Protein AF-A0A1W6CII6-F1 (afdb_monomer)

Structure (mmCIF, N/CA/C/O backbone):
data_AF-A0A1W6CII6-F1
#
_entry.id   AF-A0A1W6CII6-F1
#
loop_
_atom_site.group_PDB
_atom_site.id
_atom_site.type_symbol
_atom_site.label_atom_id
_atom_site.label_alt_id
_atom_site.label_comp_id
_atom_site.label_asym_id
_atom_site.label_entity_id
_atom_site.label_seq_id
_atom_site.pdbx_PDB_ins_code
_atom_site.Cartn_x
_atom_site.Cartn_y
_atom_site.Cartn_z
_atom_site.occupancy
_atom_site.B_iso_or_equiv
_atom_site.auth_seq_id
_atom_site.auth_comp_id
_atom_site.auth_asym_id
_atom_site.auth_atom_id
_atom_site.pdbx_PDB_model_num
ATOM 1 N N . MET A 1 1 ? -29.148 2.740 10.901 1.00 33.62 1 MET A N 1
ATOM 2 C CA . MET A 1 1 ? -27.959 1.901 11.144 1.00 33.62 1 MET A CA 1
ATOM 3 C C . MET A 1 1 ? -26.755 2.818 11.144 1.00 33.62 1 MET A C 1
ATOM 5 O O . MET A 1 1 ? -26.359 3.267 10.078 1.00 33.62 1 MET A O 1
ATOM 9 N N . THR A 1 2 ? -26.237 3.179 12.314 1.00 40.97 2 THR A N 1
ATOM 10 C CA . THR A 1 2 ? -24.886 3.739 12.420 1.00 40.97 2 THR A CA 1
ATOM 11 C C . THR A 1 2 ? -23.945 2.607 12.031 1.00 40.97 2 THR A C 1
ATOM 13 O O . THR A 1 2 ? -23.765 1.679 12.809 1.00 40.97 2 THR A O 1
ATOM 16 N N . GLY A 1 3 ? -23.494 2.580 10.776 1.00 52.03 3 GLY A N 1
ATOM 17 C CA . GLY A 1 3 ? -22.464 1.627 10.378 1.00 52.03 3 GLY A CA 1
ATOM 18 C C . GLY A 1 3 ? -21.236 1.920 11.224 1.00 52.03 3 GLY A C 1
ATOM 19 O O . GLY A 1 3 ? -20.796 3.069 11.238 1.00 52.03 3 GLY A O 1
ATOM 20 N N . ASP A 1 4 ? -20.754 0.935 11.977 1.00 66.31 4 ASP A N 1
ATOM 21 C CA . ASP A 1 4 ? -19.598 1.133 12.841 1.00 66.31 4 ASP A CA 1
ATOM 22 C C . ASP A 1 4 ? -18.421 1.615 11.996 1.00 66.31 4 ASP A C 1
ATOM 24 O O . ASP A 1 4 ? -18.017 0.976 11.018 1.00 66.31 4 ASP A O 1
ATOM 28 N N . SER A 1 5 ? -17.923 2.802 12.331 1.00 85.12 5 SER A N 1
ATOM 29 C CA . SER A 1 5 ? -16.881 3.456 11.559 1.00 85.12 5 SER A CA 1
ATOM 30 C C . SER A 1 5 ? -15.593 2.627 11.615 1.00 85.12 5 SER A C 1
ATOM 32 O O . SER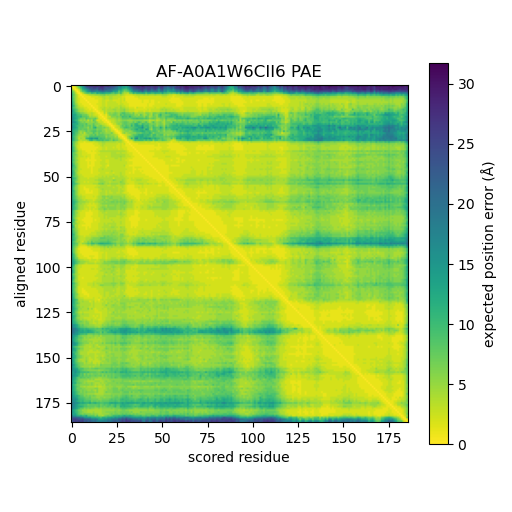 A 1 5 ? -15.181 2.164 12.679 1.00 85.12 5 SER A O 1
ATOM 34 N N . ALA A 1 6 ? -14.953 2.434 10.461 1.00 89.94 6 ALA A N 1
ATOM 35 C CA . ALA A 1 6 ? -13.774 1.580 10.342 1.00 89.94 6 ALA A CA 1
ATOM 36 C C . ALA A 1 6 ? -12.567 2.115 11.129 1.00 89.94 6 ALA A C 1
ATOM 38 O O . ALA A 1 6 ? -12.415 3.328 11.309 1.00 89.94 6 ALA A O 1
ATOM 39 N N . ILE A 1 7 ? -11.688 1.201 11.538 1.00 93.75 7 ILE A N 1
ATOM 40 C CA . ILE A 1 7 ? -10.335 1.501 12.004 1.00 93.75 7 ILE A CA 1
ATOM 41 C C . ILE A 1 7 ? -9.365 1.209 10.866 1.00 93.75 7 ILE A C 1
ATOM 43 O O . ILE A 1 7 ? -9.306 0.080 10.385 1.00 93.75 7 ILE A O 1
ATOM 47 N N . VAL A 1 8 ? -8.600 2.211 10.446 1.00 94.88 8 VAL A N 1
ATOM 48 C CA . VAL A 1 8 ? -7.657 2.099 9.330 1.00 94.88 8 VAL A CA 1
ATOM 49 C C . VAL A 1 8 ? -6.230 2.170 9.852 1.00 94.88 8 VAL A C 1
ATOM 51 O O . VAL A 1 8 ? -5.838 3.167 10.454 1.00 94.88 8 VAL A O 1
ATOM 54 N N . LEU A 1 9 ? -5.462 1.112 9.608 1.00 96.44 9 LEU A N 1
ATOM 55 C CA . LEU A 1 9 ? -4.036 1.014 9.904 1.00 96.44 9 LEU A CA 1
ATOM 56 C C . LEU A 1 9 ? -3.269 1.258 8.604 1.00 96.44 9 LEU A C 1
ATOM 58 O O . LEU A 1 9 ? -3.308 0.420 7.705 1.00 96.44 9 LEU A O 1
ATOM 62 N N . ILE A 1 10 ? -2.626 2.417 8.479 1.00 95.56 10 ILE A N 1
ATOM 63 C CA . ILE A 1 10 ? -1.917 2.819 7.262 1.00 95.56 10 ILE A CA 1
ATOM 64 C C . ILE A 1 10 ? -0.435 2.496 7.402 1.00 95.56 10 ILE A C 1
ATOM 66 O O . ILE A 1 10 ? 0.272 3.106 8.203 1.00 95.56 10 ILE A O 1
ATOM 70 N N . ASP A 1 11 ? 0.029 1.576 6.566 1.00 95.62 11 ASP A N 1
ATOM 71 C CA . ASP A 1 11 ? 1.444 1.366 6.296 1.00 95.62 11 ASP A CA 1
ATOM 72 C C . ASP A 1 11 ? 1.917 2.447 5.316 1.00 95.62 11 ASP A C 1
ATOM 74 O O . ASP A 1 11 ? 1.693 2.385 4.100 1.00 95.62 11 ASP A O 1
ATOM 78 N N . CYS A 1 12 ? 2.526 3.496 5.862 1.00 93.88 12 CYS A N 1
ATOM 79 C CA . CYS A 1 12 ? 2.878 4.685 5.097 1.00 93.88 12 CYS A CA 1
ATOM 80 C C . CYS A 1 12 ? 3.978 4.429 4.057 1.00 93.88 12 CYS A C 1
ATOM 82 O O . CYS A 1 12 ? 4.121 5.237 3.136 1.00 93.88 12 CYS A O 1
ATOM 84 N N . GLU A 1 13 ? 4.741 3.343 4.199 1.00 91.25 13 GLU A N 1
ATOM 85 C CA . GLU A 1 13 ? 5.897 3.018 3.360 1.00 91.25 13 GLU A CA 1
ATOM 86 C C . GLU A 1 13 ? 5.516 2.136 2.166 1.00 91.25 13 GLU A C 1
ATOM 88 O O . GLU A 1 13 ? 6.089 2.285 1.085 1.00 91.25 13 GLU A O 1
ATOM 93 N N . ASN A 1 14 ? 4.520 1.258 2.320 1.00 89.44 14 ASN A N 1
ATOM 94 C CA . ASN A 1 14 ? 4.128 0.329 1.256 1.00 89.44 14 ASN A CA 1
ATOM 95 C C . ASN A 1 14 ? 2.976 0.812 0.367 1.00 89.44 14 ASN A C 1
ATOM 97 O O . ASN A 1 14 ? 2.708 0.184 -0.659 1.00 89.44 14 ASN A O 1
ATOM 101 N N . LEU A 1 15 ? 2.318 1.927 0.684 1.00 88.44 15 LEU A N 1
ATOM 102 C CA . LEU A 1 15 ? 1.409 2.595 -0.251 1.00 88.44 15 LEU A CA 1
ATOM 103 C C . LEU A 1 15 ? 2.212 3.538 -1.150 1.00 88.44 15 LEU A C 1
ATOM 105 O O . LEU A 1 15 ? 2.641 4.608 -0.722 1.00 88.44 15 LEU A O 1
ATOM 109 N N . THR A 1 16 ? 2.446 3.144 -2.400 1.00 82.69 16 THR A N 1
ATOM 110 C CA . THR A 1 16 ? 3.444 3.782 -3.283 1.00 82.69 16 THR A CA 1
ATOM 111 C C . THR A 1 16 ? 2.853 4.376 -4.556 1.00 82.69 16 THR A C 1
ATOM 113 O O . THR A 1 16 ? 3.553 5.035 -5.326 1.00 82.69 16 THR A O 1
ATOM 116 N N . GLY A 1 17 ? 1.555 4.210 -4.784 1.00 77.62 17 GLY A N 1
ATOM 117 C CA . GLY A 1 17 ? 0.878 4.706 -5.965 1.00 77.62 17 GLY A CA 1
ATOM 118 C C . GLY A 1 17 ? 0.912 6.231 -6.096 1.00 77.62 17 GLY A C 1
ATOM 119 O O . GLY A 1 17 ? 0.969 6.975 -5.107 1.00 77.62 17 GLY A O 1
ATOM 120 N N . PRO A 1 18 ? 0.828 6.743 -7.338 1.00 72.38 18 PRO A N 1
ATOM 121 C CA . PRO A 1 18 ? 0.868 8.182 -7.610 1.00 72.38 18 PRO A CA 1
ATOM 122 C C . PRO A 1 18 ? -0.331 8.919 -7.000 1.00 72.38 18 PRO A C 1
ATOM 124 O O . PRO A 1 18 ? -0.249 10.104 -6.697 1.00 72.38 18 PRO A O 1
ATOM 127 N N . ARG A 1 19 ? -1.437 8.197 -6.784 1.00 72.38 19 ARG A N 1
ATOM 128 C CA . ARG A 1 19 ? -2.677 8.692 -6.177 1.00 72.38 19 ARG A CA 1
ATOM 129 C C . ARG A 1 19 ? -2.907 8.104 -4.782 1.00 72.38 19 ARG A C 1
ATOM 131 O O . ARG A 1 19 ? -4.041 8.100 -4.312 1.00 72.38 19 ARG A O 1
ATOM 138 N N . ARG A 1 20 ? -1.859 7.618 -4.099 1.00 78.00 20 ARG A N 1
ATOM 139 C CA . ARG A 1 20 ? -1.975 6.997 -2.763 1.00 78.00 20 ARG A CA 1
ATOM 140 C C . ARG A 1 20 ? -2.724 7.878 -1.764 1.00 78.00 20 ARG A C 1
ATOM 142 O O . ARG A 1 20 ? -3.640 7.429 -1.092 1.00 78.00 20 ARG A O 1
ATOM 149 N N . LEU A 1 21 ? -2.434 9.179 -1.769 1.00 77.31 21 LEU A N 1
ATOM 150 C CA . LEU A 1 21 ? -3.081 10.151 -0.884 1.00 77.31 21 LEU A CA 1
ATOM 151 C C . LEU A 1 21 ? -4.529 10.452 -1.303 1.00 77.31 21 LEU A C 1
ATOM 153 O O . LEU A 1 21 ? -5.302 11.009 -0.530 1.00 77.31 21 LEU A O 1
ATOM 157 N N . GLU A 1 22 ? -4.928 10.084 -2.520 1.00 71.44 22 GLU A N 1
ATOM 158 C CA . GLU A 1 22 ? -6.321 10.154 -2.951 1.00 71.44 22 GLU A CA 1
ATOM 159 C C . GLU A 1 22 ? -7.125 8.930 -2.506 1.00 71.44 22 GLU A C 1
ATOM 161 O O . GLU A 1 22 ? -8.337 9.056 -2.305 1.00 71.44 22 GLU A O 1
ATOM 166 N N .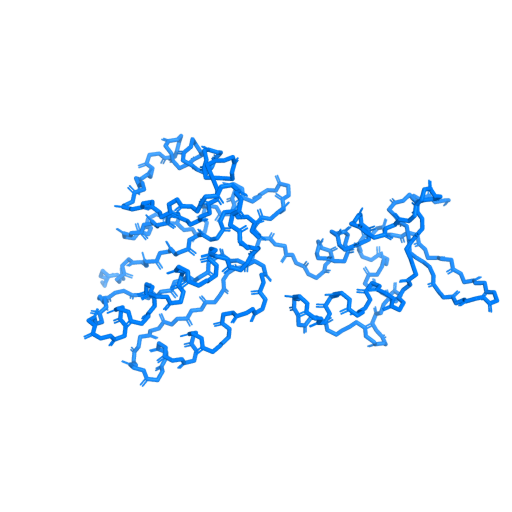 ALA A 1 23 ? -6.459 7.790 -2.261 1.00 68.69 23 ALA A N 1
ATOM 167 C CA . ALA A 1 23 ? -7.068 6.592 -1.678 1.00 68.69 23 ALA A CA 1
ATOM 168 C C . ALA A 1 23 ? -7.679 6.859 -0.290 1.00 68.69 23 ALA A C 1
ATOM 170 O O . ALA A 1 23 ? -8.644 6.191 0.070 1.00 68.69 23 ALA A O 1
ATOM 171 N N . LEU A 1 24 ? -7.249 7.930 0.396 1.00 65.88 24 LEU A N 1
ATOM 172 C CA . LEU A 1 24 ? -7.906 8.486 1.586 1.00 65.88 24 LEU A CA 1
ATOM 173 C C . LEU A 1 24 ? -9.418 8.701 1.408 1.00 65.88 24 LEU A C 1
ATOM 175 O O . LEU A 1 24 ? -10.153 8.692 2.384 1.00 65.88 24 LEU A O 1
ATOM 179 N N . GLY A 1 25 ? -9.909 8.898 0.176 1.00 63.53 25 GLY A N 1
ATOM 180 C CA . GLY A 1 25 ? -11.342 9.087 -0.083 1.00 63.53 25 GLY A CA 1
ATOM 181 C C . GLY A 1 25 ? -12.164 7.831 0.205 1.00 63.53 25 GLY A C 1
ATOM 182 O O . GLY A 1 25 ? -13.335 7.935 0.547 1.00 63.53 25 GLY A O 1
ATOM 183 N N . ARG A 1 26 ? -11.539 6.650 0.119 1.00 72.69 26 ARG A N 1
ATOM 184 C CA . ARG A 1 26 ? -12.160 5.360 0.457 1.00 72.69 26 ARG A CA 1
ATOM 185 C C . ARG A 1 26 ? -12.352 5.191 1.962 1.00 72.69 26 ARG A C 1
ATOM 187 O O . ARG A 1 26 ? -13.179 4.391 2.384 1.00 72.69 26 ARG A O 1
ATOM 194 N N . TRP A 1 27 ? -11.576 5.932 2.745 1.00 74.88 27 TRP A N 1
ATOM 195 C CA . TRP A 1 27 ? -11.566 5.890 4.202 1.00 74.88 27 TRP A CA 1
ATOM 196 C C . TRP A 1 27 ? -12.154 7.161 4.817 1.00 74.88 27 TRP A C 1
ATOM 198 O O . TRP A 1 27 ? -12.069 7.338 6.029 1.00 74.88 27 TRP A O 1
ATOM 208 N N . ALA A 1 28 ? -12.748 8.041 4.008 1.00 65.56 28 ALA A N 1
ATOM 209 C CA . ALA A 1 28 ? -13.426 9.229 4.505 1.00 65.56 28 ALA A CA 1
ATOM 210 C C . ALA A 1 28 ? -14.557 8.824 5.463 1.00 65.56 28 ALA A C 1
ATOM 212 O O . ALA A 1 28 ? -15.348 7.930 5.150 1.00 65.56 28 ALA A O 1
ATOM 213 N N . GLY A 1 29 ? -14.616 9.457 6.636 1.00 67.25 29 GLY A N 1
ATOM 214 C CA . GLY A 1 29 ? -15.570 9.083 7.687 1.00 67.25 29 GLY A CA 1
ATOM 215 C C . GLY A 1 29 ? -15.233 7.783 8.434 1.00 67.25 29 GLY A C 1
ATOM 216 O O . GLY A 1 29 ? -16.090 7.244 9.143 1.00 67.25 29 GLY A O 1
ATOM 217 N N . SER A 1 30 ? -14.004 7.270 8.297 1.00 76.75 30 SER A N 1
ATOM 218 C CA . SER A 1 30 ? -13.481 6.239 9.204 1.00 76.75 30 SER A CA 1
ATOM 219 C C . SER A 1 30 ? -13.458 6.765 10.636 1.00 76.75 30 SER A C 1
ATOM 221 O O . SER A 1 30 ? -13.248 7.949 10.879 1.00 76.75 30 SER A O 1
ATOM 223 N N . GLY A 1 31 ? -13.673 5.880 11.606 1.00 81.06 31 GLY A N 1
ATOM 224 C CA . GLY A 1 31 ? -13.794 6.276 13.010 1.00 81.06 31 GLY A CA 1
ATOM 225 C C . GLY A 1 31 ? -12.438 6.520 13.653 1.00 81.06 31 GLY A C 1
ATOM 226 O O . GLY A 1 31 ? -12.333 7.253 14.632 1.00 81.06 31 GLY A O 1
ATOM 227 N N . ARG A 1 32 ? -11.400 5.876 13.113 1.00 91.38 32 ARG A N 1
ATOM 228 C CA . ARG A 1 32 ? -10.040 5.917 13.638 1.00 91.38 32 ARG A CA 1
ATOM 229 C C . ARG A 1 32 ? -9.046 5.642 12.517 1.00 91.38 32 ARG A C 1
ATOM 231 O O . ARG A 1 32 ? -9.171 4.639 11.821 1.00 91.38 32 ARG A O 1
ATOM 238 N N . ILE A 1 33 ? -8.048 6.507 12.374 1.00 93.31 33 ILE A N 1
ATOM 239 C CA . ILE A 1 33 ? -6.950 6.342 11.415 1.00 93.31 33 ILE A CA 1
ATOM 240 C C . ILE A 1 33 ? -5.637 6.342 12.191 1.00 93.31 33 ILE A C 1
ATOM 242 O O . ILE A 1 33 ? -5.396 7.246 12.990 1.00 93.31 33 ILE A O 1
ATOM 246 N N . GLU A 1 34 ? -4.794 5.345 11.957 1.00 96.38 34 GLU A N 1
ATOM 247 C CA . GLU A 1 34 ? -3.470 5.221 12.562 1.00 96.38 34 GLU A CA 1
ATOM 248 C C . GLU A 1 34 ? -2.393 5.130 11.486 1.00 96.38 34 GLU A C 1
ATOM 250 O O . GLU A 1 34 ? -2.576 4.439 10.483 1.00 96.38 34 GLU A O 1
ATOM 255 N N . LEU A 1 35 ? -1.273 5.819 11.702 1.00 97.12 35 LEU A N 1
ATOM 256 C CA . LEU A 1 35 ? -0.137 5.828 10.780 1.00 97.12 35 LEU A CA 1
ATOM 257 C C . LEU A 1 35 ? 1.026 5.013 11.347 1.00 97.12 35 LEU A C 1
ATOM 259 O O . LEU A 1 35 ? 1.367 5.147 12.523 1.00 97.12 35 LEU A O 1
ATOM 263 N N . PHE A 1 36 ? 1.660 4.216 10.491 1.00 97.62 36 PHE A N 1
ATOM 264 C CA . PHE A 1 36 ? 2.831 3.408 10.817 1.00 97.62 36 PHE A CA 1
ATOM 265 C C . PHE A 1 36 ? 3.925 3.659 9.786 1.00 97.62 36 PHE A C 1
ATOM 267 O O . PHE A 1 36 ? 3.662 3.655 8.582 1.00 97.62 36 PHE A O 1
ATOM 274 N N . GLY A 1 37 ? 5.151 3.858 10.258 1.00 96.94 37 GLY A N 1
ATOM 275 C CA . GLY A 1 37 ? 6.328 3.954 9.402 1.00 96.94 37 GLY A CA 1
ATOM 276 C C . GLY A 1 37 ? 7.290 5.054 9.825 1.00 96.94 37 GLY A C 1
ATOM 277 O O . GLY A 1 37 ? 7.167 5.657 10.892 1.00 96.94 37 GLY A O 1
ATOM 278 N N . ARG A 1 38 ? 8.274 5.300 8.969 1.00 96.50 38 ARG A N 1
ATOM 279 C CA . ARG A 1 38 ? 9.247 6.393 9.109 1.00 96.50 38 ARG A CA 1
ATOM 280 C C . ARG A 1 38 ? 8.601 7.771 8.980 1.00 96.50 38 ARG A C 1
ATOM 282 O O . ARG A 1 38 ? 7.602 7.938 8.279 1.00 96.50 38 ARG A O 1
ATOM 289 N N . GLU A 1 39 ? 9.203 8.792 9.592 1.00 95.19 39 GLU A N 1
ATOM 290 C CA . GLU A 1 39 ? 8.662 10.164 9.550 1.00 95.19 39 GLU A CA 1
ATOM 291 C C . GLU A 1 39 ? 8.584 10.697 8.114 1.00 95.19 39 GLU A C 1
ATOM 293 O O . GLU A 1 39 ? 7.599 11.330 7.732 1.00 95.19 39 GLU A O 1
ATOM 298 N N . THR A 1 40 ? 9.578 10.371 7.283 1.00 93.38 40 THR A N 1
ATOM 299 C CA . THR A 1 40 ? 9.603 10.739 5.858 1.00 93.38 40 THR A CA 1
ATOM 300 C C . THR A 1 40 ? 8.407 10.186 5.076 1.00 93.38 40 THR A C 1
ATOM 302 O O . THR A 1 40 ? 7.926 10.834 4.141 1.00 93.38 40 THR A O 1
ATOM 305 N N . ALA A 1 41 ? 7.884 9.028 5.484 1.00 92.88 41 ALA A N 1
ATOM 306 C CA . ALA A 1 41 ? 6.695 8.420 4.908 1.00 92.88 41 ALA A CA 1
ATOM 307 C C . ALA A 1 41 ? 5.405 8.950 5.552 1.00 92.88 41 ALA A C 1
ATOM 309 O O . ALA A 1 41 ? 4.443 9.232 4.838 1.00 92.88 41 ALA A O 1
ATOM 310 N N . MET A 1 42 ? 5.373 9.135 6.877 1.00 95.00 42 MET A N 1
ATOM 311 C CA . MET A 1 42 ? 4.178 9.574 7.610 1.00 95.00 42 MET A CA 1
ATOM 312 C C . MET A 1 42 ? 3.818 11.047 7.375 1.00 95.00 42 MET A C 1
ATOM 314 O O . MET A 1 42 ? 2.634 11.372 7.254 1.00 95.00 42 MET A O 1
ATOM 318 N N . ALA A 1 43 ? 4.797 11.950 7.267 1.00 94.50 43 ALA A N 1
ATOM 319 C CA . ALA A 1 43 ? 4.539 13.387 7.143 1.00 94.50 43 ALA A CA 1
ATOM 320 C C . ALA A 1 43 ? 3.626 13.758 5.947 1.00 94.50 43 ALA A C 1
ATOM 322 O O . ALA A 1 43 ? 2.670 14.521 6.143 1.00 94.50 43 ALA A O 1
ATOM 323 N N . PRO A 1 44 ? 3.821 13.205 4.728 1.00 92.19 44 PRO A N 1
ATOM 324 C CA . PRO A 1 44 ? 2.886 13.397 3.618 1.00 92.19 44 PRO A CA 1
ATOM 325 C C . PRO A 1 44 ? 1.452 12.933 3.910 1.00 92.19 44 PRO A C 1
ATOM 327 O O . PRO A 1 44 ? 0.501 13.606 3.500 1.00 92.19 44 PRO A O 1
ATOM 330 N N . TRP A 1 45 ? 1.280 11.812 4.619 1.00 92.75 45 TRP A N 1
ATOM 331 C CA . TRP A 1 45 ? -0.037 11.288 5.000 1.00 92.75 45 TRP A CA 1
ATOM 332 C C . TRP A 1 45 ? -0.732 12.200 6.000 1.00 92.75 45 TRP A C 1
ATOM 334 O O . TRP A 1 45 ? -1.881 12.582 5.776 1.00 92.75 45 TRP A O 1
ATOM 344 N N . ARG A 1 46 ? -0.012 12.634 7.038 1.00 92.31 46 ARG A N 1
ATOM 345 C CA . ARG A 1 46 ? -0.495 13.597 8.034 1.00 92.31 46 ARG A CA 1
ATOM 346 C C . ARG A 1 46 ? -1.009 14.874 7.366 1.00 92.31 46 ARG A C 1
ATOM 348 O O . ARG A 1 46 ? -2.139 15.296 7.603 1.00 92.31 46 ARG A O 1
ATOM 355 N N . ALA A 1 47 ? -0.219 15.452 6.459 1.00 91.62 47 ALA A N 1
ATOM 356 C CA . ALA A 1 47 ? -0.604 16.653 5.719 1.00 91.62 47 ALA A CA 1
ATOM 357 C C . ALA A 1 47 ? -1.813 16.425 4.790 1.00 91.62 47 ALA A C 1
ATOM 359 O O . ALA A 1 47 ? -2.647 17.313 4.608 1.00 91.62 47 ALA A O 1
ATOM 360 N N . ALA A 1 48 ? -1.925 15.249 4.169 1.00 90.06 48 ALA A N 1
ATOM 361 C CA . ALA A 1 48 ? -3.056 14.914 3.307 1.00 90.06 48 ALA A CA 1
ATOM 362 C C . ALA A 1 48 ? -4.363 14.707 4.087 1.00 90.06 48 ALA A C 1
ATOM 364 O O . ALA A 1 48 ? -5.398 15.210 3.651 1.00 90.06 48 ALA A O 1
ATOM 365 N N . LEU A 1 49 ? -4.302 14.026 5.234 1.00 89.75 49 LEU A N 1
ATOM 366 C CA . LEU A 1 49 ? -5.430 13.834 6.149 1.00 89.75 49 LEU A CA 1
ATOM 367 C C . LEU A 1 49 ? -5.912 15.173 6.717 1.00 89.75 49 LEU A C 1
ATOM 369 O O . LEU A 1 49 ? -7.091 15.502 6.590 1.00 89.75 49 LEU A O 1
ATOM 373 N N . ALA A 1 50 ? -4.988 16.011 7.197 1.00 89.56 50 ALA A N 1
ATOM 374 C CA . ALA A 1 50 ? -5.311 17.334 7.726 1.00 89.56 50 ALA A CA 1
ATOM 375 C C . ALA A 1 50 ? -6.012 18.232 6.690 1.00 89.56 50 ALA A C 1
ATOM 377 O O . ALA A 1 50 ? -7.002 18.890 7.004 1.00 89.56 50 ALA A O 1
ATOM 378 N N . ARG A 1 51 ? -5.566 18.215 5.422 1.00 89.44 51 ARG A N 1
ATOM 379 C CA . ARG A 1 51 ? -6.228 18.957 4.326 1.00 89.44 51 ARG A CA 1
ATOM 380 C C . ARG A 1 51 ? -7.665 18.501 4.054 1.00 89.44 51 ARG A C 1
ATOM 382 O O . ARG A 1 51 ? -8.416 19.242 3.428 1.00 89.44 51 ARG A O 1
ATOM 389 N N . ARG A 1 52 ? -8.037 17.297 4.490 1.00 84.06 52 ARG A N 1
ATOM 390 C CA . ARG A 1 52 ? -9.385 16.730 4.355 1.00 84.06 52 ARG A CA 1
ATOM 391 C C . ARG A 1 52 ? -10.220 16.858 5.629 1.00 84.06 52 ARG A C 1
ATOM 393 O O . ARG A 1 52 ? -11.361 16.416 5.630 1.00 84.06 52 ARG A O 1
ATOM 400 N N . GLY A 1 53 ? -9.675 17.469 6.683 1.00 86.69 53 GLY A N 1
ATOM 401 C CA . GLY A 1 53 ? -10.332 17.561 7.986 1.00 86.69 53 GLY A CA 1
ATOM 402 C C . GLY A 1 53 ? -10.373 16.236 8.750 1.00 86.69 53 GLY A C 1
ATOM 403 O O . GLY A 1 53 ? -11.140 16.119 9.699 1.00 86.69 53 GLY A O 1
ATOM 404 N N . GLU A 1 54 ? -9.566 15.253 8.345 1.00 86.88 54 GLU A N 1
ATOM 405 C CA . GLU A 1 54 ? -9.454 13.959 9.017 1.00 86.88 54 GLU A CA 1
ATOM 406 C C . GLU A 1 54 ? -8.328 14.010 10.057 1.00 86.88 54 GLU A C 1
ATOM 408 O O . GLU A 1 54 ? -7.245 14.546 9.797 1.00 86.88 54 GLU A O 1
ATOM 413 N N . THR A 1 55 ? -8.570 13.427 11.230 1.00 87.38 55 THR A N 1
ATOM 414 C CA . THR A 1 55 ? -7.608 13.419 12.340 1.00 87.38 55 THR A CA 1
ATOM 415 C C . THR A 1 55 ? -6.898 12.074 12.424 1.00 87.38 55 THR A C 1
ATOM 417 O O . THR A 1 55 ? -7.533 11.020 12.450 1.00 87.38 55 THR A O 1
ATOM 420 N N . VAL A 1 56 ? -5.568 12.110 12.530 1.00 92.25 56 VAL A N 1
ATOM 421 C CA . VAL A 1 56 ? -4.770 10.930 12.877 1.00 92.25 56 VAL A CA 1
ATOM 422 C C . VAL A 1 56 ? -4.968 10.633 14.362 1.00 92.25 56 VAL A C 1
ATOM 424 O O . VAL A 1 56 ? -4.657 11.462 15.213 1.00 92.25 56 VAL A O 1
ATOM 427 N N . ALA A 1 57 ? -5.506 9.458 14.675 1.00 93.56 57 ALA A N 1
ATOM 428 C CA . ALA A 1 57 ? -5.795 9.046 16.044 1.00 93.56 57 ALA A CA 1
ATOM 429 C C . ALA A 1 57 ? -4.539 8.579 16.793 1.00 93.56 57 ALA A C 1
ATOM 431 O O . ALA A 1 57 ? -4.440 8.773 18.003 1.00 93.56 57 ALA A O 1
ATOM 432 N N . ALA A 1 58 ? -3.595 7.956 16.084 1.00 96.06 58 ALA A N 1
ATOM 433 C CA . ALA A 1 58 ? -2.296 7.576 16.621 1.00 96.06 58 ALA A CA 1
ATOM 434 C C . ALA A 1 58 ? -1.241 7.492 15.513 1.00 96.06 58 ALA A C 1
ATOM 436 O O . ALA A 1 58 ? -1.548 7.190 14.359 1.00 96.06 58 ALA A O 1
ATOM 437 N N . GLU A 1 59 ? 0.011 7.717 15.892 1.00 97.31 59 GLU A N 1
ATOM 438 C CA . GLU A 1 59 ? 1.176 7.532 15.033 1.00 97.31 59 GLU A CA 1
ATOM 439 C C . GLU A 1 59 ? 2.150 6.591 15.733 1.00 97.31 59 GLU A C 1
ATOM 441 O O . GLU A 1 59 ? 2.454 6.764 16.915 1.00 97.31 59 GLU A O 1
ATOM 446 N N . THR A 1 60 ? 2.638 5.597 14.999 1.00 97.62 60 THR A N 1
ATOM 447 C CA . THR A 1 60 ? 3.679 4.683 15.460 1.00 97.62 60 THR A CA 1
ATOM 448 C C . THR A 1 60 ? 4.929 4.907 14.611 1.00 97.62 60 THR A C 1
ATOM 450 O O . THR A 1 60 ? 5.080 4.265 13.566 1.00 97.62 60 THR A O 1
ATOM 453 N N . PRO A 1 61 ? 5.816 5.833 15.026 1.00 95.75 61 PRO A N 1
ATOM 454 C CA . PRO A 1 61 ? 7.043 6.106 14.298 1.00 95.75 61 PRO A CA 1
ATOM 455 C C . PRO A 1 61 ? 7.987 4.906 14.356 1.00 95.75 61 PRO A C 1
ATOM 457 O O . PRO A 1 61 ? 8.198 4.302 15.411 1.00 95.75 61 PRO A O 1
ATOM 460 N N . VAL A 1 62 ? 8.591 4.600 13.215 1.00 95.75 62 VAL A N 1
ATOM 461 C CA . VAL A 1 62 ? 9.666 3.618 13.082 1.00 95.75 62 VAL A CA 1
ATOM 462 C C . VAL A 1 62 ? 10.996 4.367 12.923 1.00 95.75 62 VAL A C 1
ATOM 464 O O . VAL A 1 62 ? 11.056 5.298 12.116 1.00 95.75 62 VAL A O 1
ATOM 467 N N . PRO A 1 63 ? 12.060 4.004 13.670 1.00 94.06 63 PRO A N 1
ATOM 468 C CA . PRO A 1 63 ? 13.385 4.594 13.485 1.00 94.06 63 PRO A CA 1
ATOM 469 C C . PRO A 1 63 ? 13.886 4.440 12.046 1.00 94.06 63 PRO A C 1
ATOM 471 O O . PRO A 1 63 ? 13.681 3.402 11.418 1.00 94.06 63 PRO A O 1
ATOM 474 N N . GLU A 1 64 ? 14.574 5.454 11.523 1.00 92.25 64 GLU A N 1
ATOM 475 C CA . GLU A 1 64 ? 15.063 5.444 10.136 1.00 92.25 64 GLU A CA 1
ATOM 476 C C . GLU A 1 64 ? 16.008 4.257 9.860 1.00 92.25 64 GLU A C 1
ATOM 478 O O . GLU A 1 64 ? 15.948 3.653 8.788 1.00 92.25 64 GLU A O 1
ATOM 483 N N . ASP A 1 65 ? 16.807 3.866 10.857 1.00 93.88 65 ASP A N 1
ATOM 484 C CA . ASP A 1 65 ? 17.762 2.753 10.832 1.00 93.88 65 ASP A CA 1
ATOM 485 C C . ASP A 1 65 ? 17.149 1.379 11.164 1.00 93.88 65 ASP A C 1
ATOM 487 O O . ASP A 1 65 ? 17.851 0.366 11.148 1.00 93.88 65 ASP A O 1
ATOM 491 N N . ALA A 1 66 ? 15.844 1.314 11.445 1.00 92.81 66 ALA A N 1
ATOM 492 C CA . ALA A 1 66 ? 15.171 0.058 11.743 1.00 92.81 66 ALA A CA 1
ATOM 493 C C . ALA A 1 66 ? 15.128 -0.883 10.520 1.00 92.81 66 ALA A C 1
ATOM 495 O O . ALA A 1 66 ? 15.140 -0.431 9.369 1.00 92.81 66 ALA A O 1
ATOM 496 N N . PRO A 1 67 ? 14.998 -2.205 10.731 1.00 92.00 67 PRO A N 1
ATOM 497 C CA . PRO A 1 67 ? 14.763 -3.151 9.644 1.00 92.00 67 PRO A CA 1
ATOM 498 C C . PRO A 1 67 ? 13.530 -2.779 8.807 1.00 92.00 67 PRO A C 1
ATOM 500 O O . PRO A 1 67 ? 12.574 -2.191 9.313 1.00 92.00 67 PRO A O 1
ATOM 503 N N . SER A 1 68 ? 13.509 -3.181 7.534 1.00 86.19 68 SER A N 1
ATOM 504 C CA . SER A 1 68 ? 12.397 -2.879 6.615 1.00 86.19 68 SER A CA 1
ATOM 505 C C . SER A 1 68 ? 11.034 -3.414 7.074 1.00 86.19 68 SER A C 1
ATOM 507 O O . SER A 1 68 ? 10.015 -2.891 6.653 1.00 86.19 68 SER A O 1
ATOM 5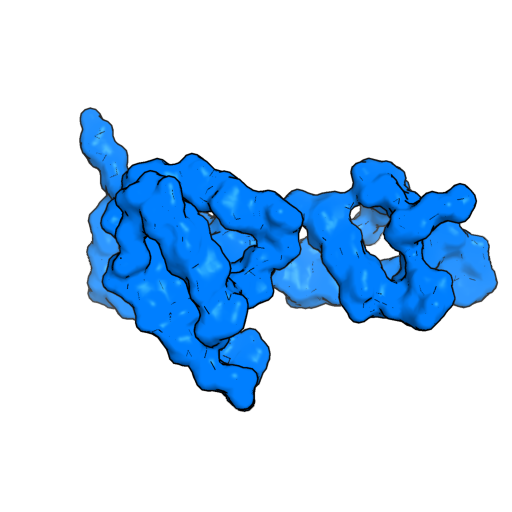09 N N . GLN A 1 69 ? 11.017 -4.419 7.953 1.00 91.12 69 GLN A N 1
ATOM 510 C CA . GLN A 1 69 ? 9.808 -5.063 8.487 1.00 91.12 69 GLN A CA 1
ATOM 511 C C . GLN A 1 69 ? 9.249 -4.367 9.741 1.00 91.12 69 GLN A C 1
ATOM 513 O O . GLN A 1 69 ? 8.222 -4.776 10.272 1.00 91.12 69 GLN A O 1
ATOM 518 N N . ALA A 1 70 ? 9.918 -3.336 10.268 1.00 93.81 70 ALA A N 1
ATOM 519 C CA . ALA A 1 70 ? 9.565 -2.771 11.571 1.00 93.81 70 ALA A CA 1
ATOM 520 C C . ALA A 1 70 ? 8.168 -2.115 11.605 1.00 93.81 70 ALA A C 1
ATOM 522 O O . ALA A 1 70 ? 7.501 -2.160 12.644 1.00 93.81 70 ALA A O 1
ATOM 523 N N . ALA A 1 71 ? 7.708 -1.546 10.484 1.00 94.75 71 ALA A N 1
ATOM 524 C CA . ALA A 1 71 ? 6.342 -1.039 10.348 1.00 94.75 71 ALA A CA 1
ATOM 525 C C . ALA A 1 71 ? 5.317 -2.187 10.364 1.00 94.75 71 ALA A C 1
ATOM 527 O O . ALA A 1 71 ? 4.361 -2.141 11.141 1.00 94.75 71 ALA A O 1
ATOM 528 N N . ASP A 1 72 ? 5.572 -3.258 9.608 1.00 94.81 72 ASP A N 1
ATOM 529 C CA . ASP A 1 72 ? 4.723 -4.455 9.571 1.00 94.81 72 ASP A CA 1
ATOM 530 C C . ASP A 1 72 ? 4.591 -5.088 10.960 1.00 94.81 72 ASP A C 1
ATOM 532 O O . ASP A 1 72 ? 3.493 -5.398 11.422 1.00 94.81 72 ASP A O 1
ATOM 536 N N . GLU A 1 73 ? 5.704 -5.211 11.686 1.00 95.38 73 GLU A N 1
ATOM 537 C CA . GLU A 1 73 ? 5.710 -5.730 13.053 1.00 95.38 73 GLU A CA 1
ATOM 538 C C . GLU A 1 73 ? 4.915 -4.846 14.021 1.00 95.38 73 GLU A C 1
ATOM 540 O O . GLU A 1 73 ? 4.286 -5.355 14.957 1.00 95.38 73 GLU A O 1
ATOM 545 N N . ALA A 1 74 ? 4.950 -3.524 13.835 1.00 96.44 74 ALA A N 1
ATOM 546 C CA . ALA A 1 74 ? 4.166 -2.589 14.631 1.00 96.44 74 ALA A CA 1
ATOM 547 C C . ALA A 1 74 ? 2.666 -2.751 14.368 1.00 96.44 74 ALA A C 1
ATOM 549 O O . ALA A 1 74 ? 1.897 -2.861 15.326 1.00 96.44 74 ALA A O 1
ATOM 550 N N . ILE A 1 75 ? 2.268 -2.873 13.101 1.00 97.06 75 ILE A N 1
ATOM 551 C CA . ILE A 1 75 ? 0.885 -3.158 12.709 1.00 97.06 75 ILE A CA 1
ATOM 552 C C . ILE A 1 75 ? 0.437 -4.502 13.292 1.00 97.06 75 ILE A C 1
ATOM 554 O O . ILE A 1 75 ? -0.597 -4.561 13.956 1.00 97.06 75 ILE A O 1
ATOM 558 N N . ALA A 1 76 ? 1.237 -5.563 13.157 1.00 95.62 76 ALA A N 1
ATOM 559 C CA . ALA A 1 76 ? 0.928 -6.877 13.723 1.00 95.62 76 ALA A CA 1
ATOM 560 C C . ALA A 1 76 ? 0.780 -6.832 15.259 1.00 95.62 76 ALA A C 1
ATOM 562 O O . ALA A 1 76 ? -0.106 -7.468 15.838 1.00 95.62 76 ALA A O 1
ATOM 563 N N . ARG A 1 77 ? 1.607 -6.043 15.966 1.00 95.94 77 ARG A N 1
ATOM 564 C CA . ARG A 1 77 ? 1.430 -5.800 17.414 1.00 95.94 77 ARG A CA 1
ATOM 565 C C . ARG A 1 77 ? 0.104 -5.105 17.720 1.00 95.94 77 ARG A C 1
ATOM 567 O O . ARG A 1 77 ? -0.553 -5.505 18.686 1.00 95.94 77 ARG A O 1
ATOM 574 N N . THR A 1 78 ? -0.286 -4.109 16.932 1.00 96.25 78 THR A N 1
ATOM 575 C CA . THR A 1 78 ? -1.571 -3.410 17.073 1.00 96.25 78 THR A CA 1
ATOM 576 C C . THR A 1 78 ? -2.746 -4.352 16.816 1.00 96.25 78 THR A C 1
ATOM 578 O O . THR A 1 78 ? -3.665 -4.417 17.632 1.00 96.25 78 THR A O 1
ATOM 581 N N . VAL A 1 79 ? -2.676 -5.170 15.765 1.00 95.50 79 VAL A N 1
ATOM 582 C CA . VAL A 1 79 ? -3.676 -6.199 15.448 1.00 95.50 79 VAL A CA 1
ATOM 583 C C . VAL A 1 79 ? -3.859 -7.176 16.610 1.00 95.50 79 VAL A C 1
ATOM 585 O O . VAL A 1 79 ? -4.987 -7.423 17.033 1.00 95.50 79 VAL A O 1
ATOM 588 N N . ARG A 1 80 ? -2.767 -7.681 17.199 1.00 94.75 80 ARG A N 1
ATOM 589 C CA . ARG A 1 80 ? -2.846 -8.568 18.374 1.00 94.75 80 ARG A CA 1
ATOM 590 C C . ARG A 1 80 ? -3.516 -7.901 19.580 1.00 94.75 80 ARG A C 1
ATOM 592 O O . ARG A 1 80 ? -4.274 -8.555 20.294 1.00 94.75 80 ARG A O 1
ATOM 599 N N . HIS A 1 81 ? -3.280 -6.607 19.803 1.00 93.75 81 HIS A N 1
ATOM 600 C CA . HIS A 1 81 ? -3.975 -5.864 20.861 1.00 93.75 81 HIS A CA 1
ATOM 601 C C . HIS A 1 81 ? -5.474 -5.724 20.577 1.00 93.75 81 HIS A C 1
ATOM 603 O O . HIS A 1 81 ? -6.279 -5.884 21.493 1.00 93.75 81 HIS A O 1
ATOM 609 N N . MET A 1 82 ? -5.852 -5.468 19.322 1.00 93.75 82 MET A N 1
ATOM 610 C CA . MET A 1 82 ? -7.255 -5.408 18.903 1.00 93.75 82 MET A CA 1
ATOM 611 C C . MET A 1 82 ? -7.948 -6.763 19.036 1.00 93.75 82 MET A C 1
ATOM 613 O O . MET A 1 82 ? -9.080 -6.818 19.489 1.00 93.75 82 MET A O 1
ATOM 617 N N . ALA A 1 83 ? -7.271 -7.868 18.727 1.00 91.38 83 ALA A N 1
ATOM 618 C CA . ALA A 1 83 ? -7.819 -9.205 18.948 1.00 91.38 83 ALA A CA 1
ATOM 619 C C . ALA A 1 83 ? -8.105 -9.478 20.438 1.00 91.38 83 ALA A C 1
ATOM 621 O O . ALA A 1 83 ? -9.128 -10.068 20.778 1.00 91.38 83 ALA A O 1
ATOM 622 N N . ALA A 1 84 ? -7.234 -9.008 21.340 1.00 91.25 84 ALA A N 1
ATOM 623 C CA . ALA A 1 84 ? -7.432 -9.133 22.786 1.00 91.25 84 ALA A CA 1
ATOM 624 C C . ALA A 1 84 ? -8.515 -8.187 23.340 1.00 91.25 84 ALA A C 1
ATOM 626 O O . ALA A 1 84 ? -9.115 -8.469 24.379 1.00 91.25 84 ALA A O 1
ATOM 627 N N . ARG A 1 85 ? -8.752 -7.051 22.674 1.00 89.38 85 ARG A N 1
ATOM 628 C CA . ARG A 1 85 ? -9.782 -6.060 23.016 1.00 89.38 85 ARG A CA 1
ATOM 629 C C . ARG A 1 85 ? -10.497 -5.610 21.737 1.00 89.38 85 ARG A C 1
ATOM 631 O O . ARG A 1 85 ? -10.121 -4.572 21.184 1.00 89.38 85 ARG A O 1
ATOM 638 N N . PRO A 1 86 ? -11.491 -6.391 21.269 1.00 87.56 86 PRO A N 1
ATOM 639 C CA . PRO A 1 86 ? -12.128 -6.167 19.980 1.00 87.56 86 PRO A CA 1
ATOM 640 C C . PRO A 1 86 ? -12.689 -4.749 19.840 1.00 87.56 86 PRO A C 1
ATOM 642 O O . PRO A 1 86 ? -13.415 -4.289 20.729 1.00 87.56 86 PRO A O 1
ATOM 645 N N . PRO A 1 87 ? -12.364 -4.038 18.749 1.00 87.38 87 PRO A N 1
ATOM 646 C CA . PRO A 1 87 ? -12.997 -2.767 18.449 1.00 87.38 87 PRO A CA 1
ATOM 647 C C . PRO A 1 87 ? -14.452 -2.969 18.015 1.00 87.38 87 PRO A C 1
ATOM 649 O O . PRO A 1 87 ? -14.835 -4.042 17.557 1.00 87.38 87 PRO A O 1
ATOM 652 N N . ALA A 1 88 ? -15.254 -1.907 18.110 1.00 82.19 88 ALA A N 1
ATOM 653 C CA . ALA A 1 88 ? -16.642 -1.923 17.644 1.00 82.19 88 ALA A CA 1
ATOM 654 C C . ALA A 1 88 ? -16.764 -1.962 16.106 1.00 82.19 88 ALA A C 1
ATOM 656 O O . ALA A 1 88 ? -17.792 -2.378 15.592 1.00 82.19 88 ALA A O 1
ATOM 657 N N . GLY A 1 89 ? -15.729 -1.540 15.372 1.00 87.25 89 GLY A N 1
ATOM 658 C CA . GLY A 1 89 ? -15.761 -1.404 13.915 1.00 87.25 89 GLY A CA 1
ATOM 659 C C . GLY A 1 89 ? -14.832 -2.363 13.167 1.00 87.25 89 GLY A C 1
ATOM 660 O O . GLY A 1 89 ? -13.959 -2.994 13.772 1.00 87.25 89 GLY A O 1
ATOM 661 N N . PRO A 1 90 ? -14.990 -2.454 11.834 1.00 92.44 90 PRO A N 1
ATOM 662 C CA . PRO A 1 90 ? -14.108 -3.249 10.993 1.00 92.44 90 PRO A CA 1
ATOM 663 C C . PRO A 1 90 ? -12.687 -2.678 10.984 1.00 92.44 90 PRO A C 1
ATOM 665 O O . PRO A 1 90 ? -12.493 -1.467 11.085 1.00 92.44 90 PRO A O 1
ATOM 668 N N . VAL A 1 91 ? -11.700 -3.549 10.796 1.00 94.69 91 VAL A N 1
ATOM 669 C CA . VAL A 1 91 ? -10.285 -3.181 10.678 1.00 94.69 91 VAL A CA 1
ATOM 670 C C . VAL A 1 91 ? -9.855 -3.247 9.215 1.00 94.69 91 VAL A C 1
ATOM 672 O O . VAL A 1 91 ? -10.059 -4.246 8.526 1.00 94.69 91 VAL A O 1
ATOM 675 N N . VAL A 1 92 ? -9.241 -2.178 8.727 1.00 94.50 92 VAL A N 1
ATOM 676 C CA . VAL A 1 92 ? -8.650 -2.103 7.391 1.00 94.50 92 VAL A CA 1
ATOM 677 C C . VAL A 1 92 ? -7.151 -1.936 7.551 1.00 94.50 92 VAL A C 1
ATOM 679 O O . VAL A 1 92 ? -6.701 -0.961 8.148 1.00 94.50 92 VAL A O 1
ATOM 682 N N . ILE A 1 93 ? -6.378 -2.870 7.006 1.00 95.44 93 ILE A N 1
ATOM 683 C CA . ILE A 1 93 ? -4.929 -2.715 6.872 1.00 95.44 93 ILE A CA 1
ATOM 684 C C . ILE A 1 93 ? -4.664 -2.172 5.472 1.00 95.44 93 ILE A C 1
ATOM 686 O O . ILE A 1 93 ? -4.988 -2.819 4.478 1.00 95.44 93 ILE A O 1
ATOM 690 N N . ALA A 1 94 ? -4.123 -0.965 5.384 1.00 94.25 94 ALA A N 1
ATOM 691 C CA . ALA A 1 94 ? -3.815 -0.317 4.124 1.00 94.25 94 ALA A CA 1
ATOM 692 C C . ALA A 1 94 ? -2.319 -0.449 3.828 1.00 94.25 94 ALA A C 1
ATOM 694 O O . ALA A 1 94 ? -1.509 0.319 4.342 1.00 94.25 94 ALA A O 1
ATOM 695 N N . SER A 1 95 ? -1.971 -1.442 3.012 1.00 93.81 95 SER A N 1
ATOM 696 C CA . SER A 1 95 ? -0.602 -1.742 2.583 1.00 93.81 95 SER A CA 1
ATOM 697 C C . SER A 1 95 ? -0.650 -2.500 1.263 1.00 93.81 95 SER A C 1
ATOM 699 O O . SER A 1 95 ? -1.571 -3.292 1.050 1.00 93.81 95 SER A O 1
ATOM 701 N N . ASN A 1 96 ? 0.342 -2.306 0.389 1.00 90.56 96 ASN A N 1
ATOM 702 C CA . ASN A 1 96 ? 0.474 -3.183 -0.770 1.00 90.56 96 ASN A CA 1
ATOM 703 C C . ASN A 1 96 ? 1.102 -4.539 -0.426 1.00 90.56 96 ASN A C 1
ATOM 705 O O . ASN A 1 96 ? 0.899 -5.483 -1.183 1.00 90.56 96 ASN A O 1
ATOM 709 N N . ASP A 1 97 ? 1.837 -4.665 0.682 1.00 89.06 97 ASP A N 1
ATOM 710 C CA . ASP A 1 97 ? 2.542 -5.903 1.029 1.00 89.06 97 ASP A CA 1
ATOM 711 C C . ASP A 1 97 ? 1.563 -7.030 1.389 1.00 89.06 97 ASP A C 1
ATOM 713 O O . ASP A 1 97 ? 0.648 -6.848 2.185 1.00 89.06 97 ASP A O 1
ATOM 717 N N . LYS A 1 98 ? 1.766 -8.236 0.856 1.00 87.25 98 LYS A N 1
ATOM 718 C CA . LYS A 1 98 ? 0.929 -9.403 1.181 1.00 87.25 98 LYS A CA 1
ATOM 719 C C . LYS A 1 98 ? 1.075 -9.904 2.630 1.00 87.25 98 LYS A C 1
ATOM 721 O O . LYS A 1 98 ? 0.342 -10.815 3.023 1.00 87.25 98 LYS A O 1
ATOM 726 N N . GLY A 1 99 ? 2.046 -9.391 3.391 1.00 89.38 99 GLY A N 1
ATOM 727 C CA . GLY A 1 99 ? 2.446 -9.871 4.719 1.00 89.38 99 GLY A CA 1
ATOM 728 C C . GLY A 1 99 ? 1.325 -9.965 5.761 1.00 89.38 99 GLY A C 1
ATOM 729 O O . GLY A 1 99 ? 1.425 -10.768 6.684 1.00 89.38 99 GLY A O 1
ATOM 730 N N . PHE A 1 100 ? 0.218 -9.244 5.575 1.00 93.56 100 PHE A N 1
ATOM 731 C CA . PHE A 1 100 ? -0.868 -9.136 6.556 1.00 93.56 100 PHE A CA 1
ATOM 732 C C . PHE A 1 100 ? -1.977 -10.191 6.432 1.00 93.56 100 PHE A C 1
ATOM 734 O O . PHE A 1 100 ? -2.957 -10.153 7.179 1.00 93.56 100 PHE A O 1
ATOM 741 N N . ALA A 1 101 ? -1.856 -11.162 5.521 1.00 92.31 101 ALA A N 1
ATOM 742 C CA . ALA A 1 101 ? -2.879 -12.199 5.347 1.00 92.31 101 ALA A CA 1
ATOM 743 C C . ALA A 1 101 ? -3.152 -12.993 6.643 1.00 92.31 101 ALA A C 1
ATOM 745 O O . ALA A 1 101 ? -4.305 -13.303 6.953 1.00 92.31 101 ALA A O 1
ATOM 746 N N . ALA A 1 102 ? -2.105 -13.293 7.422 1.00 93.25 102 ALA A N 1
ATOM 747 C CA . ALA A 1 102 ? -2.234 -13.989 8.702 1.00 93.25 102 ALA A CA 1
ATOM 748 C C . ALA A 1 102 ? -2.915 -13.117 9.771 1.00 93.25 102 ALA A C 1
ATOM 750 O O . ALA A 1 102 ? -3.764 -13.610 10.513 1.00 93.25 102 ALA A O 1
ATOM 751 N N . ASP A 1 103 ? -2.593 -11.823 9.814 1.00 95.62 103 ASP A N 1
ATOM 752 C CA . ASP A 1 103 ? -3.197 -10.856 10.734 1.00 95.62 103 ASP A CA 1
ATOM 753 C C . ASP A 1 103 ? -4.698 -10.678 10.463 1.00 95.62 103 ASP A C 1
ATOM 755 O O . ASP A 1 103 ? -5.516 -10.701 11.385 1.00 95.62 103 ASP A O 1
ATOM 759 N N . ILE A 1 104 ? -5.086 -10.590 9.188 1.00 95.19 104 ILE A N 1
ATOM 760 C CA . ILE A 1 104 ? -6.492 -10.504 8.767 1.00 95.19 104 ILE A CA 1
ATOM 761 C C . ILE A 1 104 ? -7.248 -11.784 9.119 1.00 95.19 104 ILE A C 1
ATOM 763 O O . ILE A 1 104 ? -8.362 -11.717 9.647 1.00 95.19 104 ILE A O 1
ATOM 767 N N . ALA A 1 105 ? -6.651 -12.952 8.865 1.00 94.75 105 ALA A N 1
ATOM 768 C CA . ALA A 1 105 ? -7.244 -14.230 9.244 1.00 94.75 105 ALA A CA 1
ATOM 769 C C . ALA A 1 105 ? -7.426 -14.335 10.767 1.00 94.75 105 ALA A C 1
ATOM 771 O O . ALA A 1 105 ? -8.471 -14.795 11.229 1.00 94.75 105 ALA A O 1
ATOM 772 N N . HIS A 1 106 ? -6.452 -13.856 11.545 1.00 94.88 106 HIS A N 1
ATOM 773 C CA . HIS A 1 106 ? -6.52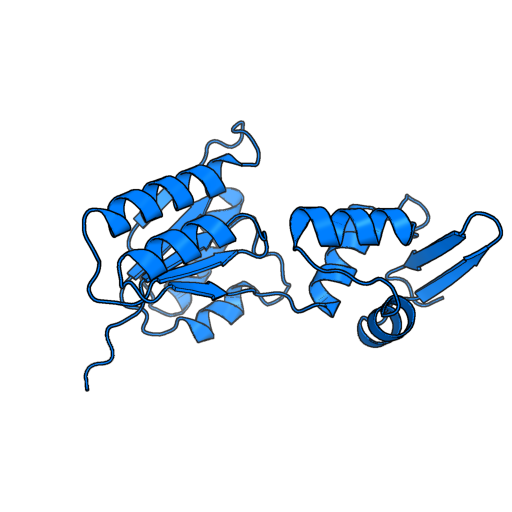3 -13.833 13.002 1.00 94.88 106 HIS A CA 1
ATOM 774 C C . HIS A 1 106 ? -7.665 -12.944 13.515 1.00 94.88 106 HIS A C 1
ATOM 776 O O . HIS A 1 106 ? -8.472 -13.404 14.320 1.00 94.88 106 HIS A O 1
ATOM 782 N N . LEU A 1 107 ? -7.791 -11.712 13.011 1.00 95.38 107 LEU A N 1
ATOM 783 C CA . LEU A 1 107 ? -8.906 -10.817 13.356 1.00 95.38 107 LEU A CA 1
ATOM 784 C C . LEU A 1 107 ? -10.262 -11.422 12.981 1.00 95.38 107 LEU A C 1
ATOM 786 O O . LEU A 1 107 ? -11.190 -11.421 13.791 1.00 95.38 107 LEU A O 1
ATOM 790 N N . THR A 1 108 ? -10.351 -12.006 11.786 1.00 95.31 108 THR A N 1
ATOM 791 C CA . THR A 1 108 ? -11.577 -12.647 11.296 1.00 95.31 108 THR A CA 1
ATOM 792 C C . THR A 1 108 ? -11.989 -13.816 12.192 1.00 95.31 108 THR A C 1
ATOM 794 O O . THR A 1 108 ? -13.163 -13.946 12.533 1.00 95.31 108 THR A O 1
ATOM 797 N N . ALA A 1 109 ? -11.032 -14.637 12.641 1.00 94.44 109 ALA A N 1
ATOM 798 C CA . ALA A 1 109 ? -11.290 -15.737 13.572 1.00 94.44 109 ALA A CA 1
ATOM 799 C C . ALA A 1 109 ? -11.805 -15.257 14.944 1.00 94.44 109 ALA A C 1
ATOM 801 O O . ALA A 1 109 ? -12.530 -15.988 15.615 1.00 94.44 109 ALA A O 1
ATOM 802 N N . MET A 1 110 ? -11.479 -14.022 15.336 1.00 93.50 110 MET A N 1
ATOM 803 C CA . MET A 1 110 ? -11.979 -13.366 16.550 1.00 93.50 110 MET A CA 1
ATOM 804 C C . MET A 1 110 ? -13.333 -12.664 16.355 1.00 93.50 110 MET A C 1
ATOM 806 O O . MET A 1 110 ? -13.807 -11.982 17.261 1.00 93.50 110 MET A O 1
ATOM 810 N N . GLY A 1 111 ? -13.965 -12.814 15.186 1.00 92.62 111 GLY A N 1
ATOM 811 C CA . GLY A 1 111 ? -15.244 -12.178 14.861 1.00 92.62 111 GLY A CA 1
ATOM 812 C C . GLY A 1 111 ? -15.130 -10.705 14.461 1.00 92.62 111 GLY A C 1
ATOM 813 O O . GLY A 1 111 ? -16.149 -10.025 14.357 1.00 92.62 111 GLY A O 1
ATOM 814 N N . ILE A 1 112 ? -13.916 -10.203 14.220 1.00 93.56 112 ILE A N 1
ATOM 815 C CA . ILE A 1 112 ? -13.672 -8.829 13.777 1.00 93.56 112 ILE A CA 1
ATOM 816 C C . ILE A 1 112 ? -13.605 -8.829 12.251 1.00 93.56 112 ILE A C 1
ATOM 818 O O . ILE A 1 112 ? -12.749 -9.486 11.658 1.00 93.56 112 ILE A O 1
ATOM 822 N N . ALA A 1 113 ? -14.489 -8.074 11.598 1.00 93.75 113 ALA A N 1
ATOM 823 C CA . ALA A 1 113 ? -14.420 -7.894 10.153 1.00 93.75 113 ALA A CA 1
ATOM 824 C C . ALA A 1 113 ? -13.103 -7.196 9.787 1.00 93.75 113 ALA A C 1
ATOM 826 O O . ALA A 1 113 ? -12.880 -6.050 10.177 1.00 93.75 113 ALA A O 1
ATOM 827 N N . ALA A 1 114 ? -12.237 -7.881 9.042 1.00 94.94 114 ALA A N 1
ATOM 828 C CA . ALA A 1 114 ? -10.935 -7.364 8.651 1.00 94.94 114 ALA A CA 1
ATOM 829 C C . ALA A 1 114 ? -10.691 -7.542 7.153 1.00 94.94 114 ALA A C 1
ATOM 831 O O . ALA A 1 114 ? -11.113 -8.533 6.556 1.00 94.94 114 ALA A O 1
ATOM 832 N N . ARG A 1 115 ? -10.002 -6.581 6.537 1.00 93.62 115 ARG A N 1
ATOM 833 C CA . ARG A 1 115 ? -9.558 -6.685 5.143 1.00 93.62 115 ARG A CA 1
ATOM 834 C C . ARG A 1 115 ? -8.279 -5.902 4.894 1.00 93.62 115 ARG A C 1
ATOM 836 O O . ARG A 1 115 ? -7.898 -5.047 5.692 1.00 93.62 115 ARG A O 1
ATOM 843 N N . GLN A 1 116 ? -7.679 -6.174 3.742 1.00 92.75 116 GLN A N 1
ATOM 844 C CA . GLN A 1 116 ? -6.585 -5.385 3.205 1.00 92.75 116 GLN A CA 1
ATOM 845 C C . GLN A 1 116 ? -7.080 -4.471 2.088 1.00 92.75 116 GLN A C 1
ATOM 847 O O . GLN A 1 116 ? -7.792 -4.931 1.193 1.00 92.75 116 GLN A O 1
ATOM 852 N N . ASP A 1 117 ? -6.665 -3.207 2.123 1.00 91.44 117 ASP A N 1
ATOM 853 C CA . ASP A 1 117 ? -6.883 -2.251 1.042 1.00 91.44 117 ASP A CA 1
ATOM 854 C C . ASP A 1 117 ? -5.540 -1.905 0.371 1.00 91.44 117 ASP A C 1
ATOM 856 O O . ASP A 1 117 ? -4.545 -1.617 1.035 1.00 91.44 117 ASP A O 1
ATOM 860 N N . PHE A 1 118 ? -5.547 -1.884 -0.964 1.00 88.31 118 PHE A N 1
ATOM 861 C CA . PHE A 1 118 ? -4.392 -1.601 -1.823 1.00 88.31 118 PHE A CA 1
ATOM 862 C C . PHE A 1 118 ? -4.595 -0.268 -2.554 1.00 88.31 118 PHE A C 1
ATOM 864 O O . PHE A 1 118 ? -5.721 0.053 -2.962 1.00 88.31 118 PHE A O 1
ATOM 871 N N . ASP A 1 119 ? -3.536 0.509 -2.778 1.00 88.00 119 ASP A N 1
ATOM 872 C CA . ASP A 1 119 ? -3.613 1.713 -3.619 1.00 88.00 119 ASP A CA 1
ATOM 873 C C . ASP A 1 119 ? -3.175 1.465 -5.072 1.00 88.00 119 ASP A C 1
ATOM 875 O O . ASP A 1 119 ? -3.530 2.253 -5.955 1.00 88.00 119 ASP A O 1
ATOM 879 N N . LEU A 1 120 ? -2.491 0.348 -5.331 1.00 87.69 120 LEU A N 1
ATOM 880 C CA . LEU A 1 120 ? -2.122 -0.124 -6.663 1.00 87.69 120 LEU A CA 1
ATOM 881 C C . LEU A 1 120 ? -2.986 -1.313 -7.104 1.00 87.69 120 LEU A C 1
ATOM 883 O O . LEU A 1 120 ? -3.324 -2.190 -6.314 1.00 87.69 120 LEU A O 1
ATOM 887 N N . ASP A 1 121 ? -3.322 -1.352 -8.394 1.00 89.00 121 ASP A N 1
ATOM 888 C CA . ASP A 1 121 ? -3.865 -2.543 -9.050 1.00 89.00 121 ASP A CA 1
ATOM 889 C C . ASP A 1 121 ? -2.728 -3.424 -9.606 1.00 89.00 121 ASP A C 1
ATOM 891 O O . ASP A 1 121 ? -1.549 -3.081 -9.514 1.00 89.00 121 ASP A O 1
ATOM 895 N N . GLU A 1 122 ? -3.059 -4.560 -10.228 1.00 92.06 122 GLU A N 1
ATOM 896 C CA . GLU A 1 122 ? -2.051 -5.463 -10.810 1.00 92.06 122 GLU A CA 1
ATOM 897 C C . GLU A 1 122 ? -1.127 -4.760 -11.8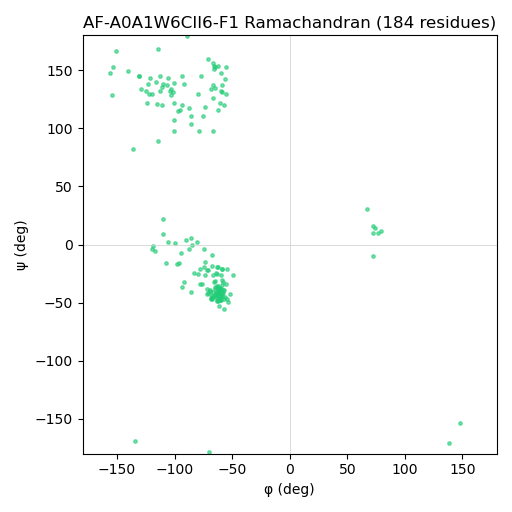27 1.00 92.06 122 GLU A C 1
ATOM 899 O O . GLU A 1 122 ? 0.056 -5.088 -11.921 1.00 92.06 122 GLU A O 1
ATOM 904 N N . CYS A 1 123 ? -1.647 -3.786 -12.586 1.00 92.25 123 CYS A N 1
ATOM 905 C CA . CYS A 1 123 ? -0.854 -3.020 -13.549 1.00 92.25 123 CYS A CA 1
ATOM 906 C C . CYS A 1 123 ? 0.101 -2.061 -12.830 1.00 92.25 123 CYS A C 1
ATOM 908 O O . CYS A 1 123 ? 1.266 -1.943 -13.208 1.00 92.25 123 CYS A O 1
ATOM 910 N N . GLY A 1 124 ? -0.384 -1.391 -11.787 1.00 91.06 124 GLY A N 1
ATOM 911 C CA . GLY A 1 124 ? 0.392 -0.521 -10.918 1.00 91.06 124 GLY A CA 1
ATOM 912 C C . GLY A 1 124 ? 1.523 -1.264 -10.213 1.00 91.06 124 GLY A C 1
ATOM 913 O O . GLY A 1 124 ? 2.660 -0.800 -10.252 1.00 91.06 124 GLY A O 1
ATOM 914 N N . LEU A 1 125 ? 1.243 -2.450 -9.664 1.00 92.81 125 LEU A N 1
ATOM 915 C CA . LEU A 1 125 ? 2.250 -3.320 -9.050 1.00 92.81 125 LEU A CA 1
ATOM 916 C C . LEU A 1 125 ? 3.303 -3.771 -10.068 1.00 92.81 125 LEU A C 1
ATOM 918 O O . LEU A 1 125 ? 4.498 -3.723 -9.783 1.00 92.81 125 LEU A O 1
ATOM 922 N N . LEU A 1 126 ? 2.884 -4.155 -11.280 1.00 95.06 126 LEU A N 1
ATOM 923 C CA . LEU A 1 126 ? 3.820 -4.529 -12.342 1.00 95.06 126 LEU A CA 1
ATOM 924 C C . LEU A 1 126 ? 4.746 -3.360 -12.715 1.00 95.06 126 LEU A C 1
ATOM 926 O O . LEU A 1 126 ? 5.954 -3.549 -12.835 1.00 95.06 126 LEU A O 1
ATOM 930 N N . ARG A 1 127 ? 4.200 -2.147 -12.864 1.00 94.06 127 ARG A N 1
ATOM 931 C CA . ARG A 1 127 ? 4.988 -0.939 -13.164 1.00 94.06 127 ARG A CA 1
ATOM 932 C C . ARG A 1 127 ? 5.958 -0.593 -12.038 1.00 94.06 127 ARG A C 1
ATOM 934 O O . ARG A 1 127 ? 7.098 -0.248 -12.335 1.00 94.06 127 ARG A O 1
ATOM 941 N N . LEU A 1 128 ? 5.513 -0.701 -10.784 1.00 92.19 128 LEU A N 1
ATOM 942 C CA . LEU A 1 128 ? 6.349 -0.483 -9.604 1.00 92.19 128 LEU A CA 1
ATOM 943 C C . LEU A 1 128 ? 7.556 -1.420 -9.631 1.00 92.19 128 LEU A C 1
ATOM 945 O O . LEU A 1 128 ? 8.687 -0.945 -9.652 1.00 92.19 128 LEU A O 1
ATOM 949 N N . VAL A 1 129 ? 7.326 -2.730 -9.734 1.00 94.50 129 VAL A N 1
ATOM 950 C CA . VAL A 1 129 ? 8.426 -3.703 -9.735 1.00 94.50 129 VAL A CA 1
ATOM 951 C C . VAL A 1 129 ? 9.377 -3.459 -10.900 1.00 94.50 129 VAL A C 1
ATOM 953 O O . VAL A 1 129 ? 10.585 -3.447 -10.696 1.00 94.50 129 VAL A O 1
ATOM 956 N N . VAL A 1 130 ? 8.864 -3.207 -12.110 1.00 95.44 130 VAL A N 1
ATOM 957 C CA . VAL A 1 130 ? 9.728 -2.884 -13.257 1.00 95.44 130 VAL A CA 1
ATOM 958 C C . VAL A 1 130 ? 10.585 -1.648 -12.973 1.00 95.44 130 VAL A C 1
ATOM 960 O O . VAL A 1 130 ? 11.772 -1.684 -13.273 1.00 95.44 130 VAL A O 1
ATOM 963 N N . SER A 1 131 ? 10.040 -0.591 -12.358 1.00 93.56 131 SER A N 1
ATOM 964 C CA . SER A 1 131 ? 10.838 0.590 -11.988 1.00 93.56 131 SER A CA 1
ATOM 965 C C . SER A 1 131 ? 11.904 0.307 -10.926 1.00 93.56 131 SER A C 1
ATOM 967 O O . SER A 1 131 ? 12.957 0.933 -10.955 1.00 93.56 131 SER A O 1
ATOM 969 N N . GLU A 1 132 ? 11.648 -0.628 -10.007 1.00 92.25 132 GLU A N 1
ATOM 970 C CA . GLU A 1 132 ? 12.562 -0.953 -8.907 1.00 92.25 132 GLU A CA 1
ATOM 971 C C . GLU A 1 132 ? 13.758 -1.796 -9.368 1.00 92.25 132 GLU A C 1
ATOM 973 O O . GLU A 1 132 ? 14.844 -1.669 -8.805 1.00 92.25 132 GLU A O 1
ATOM 978 N N . I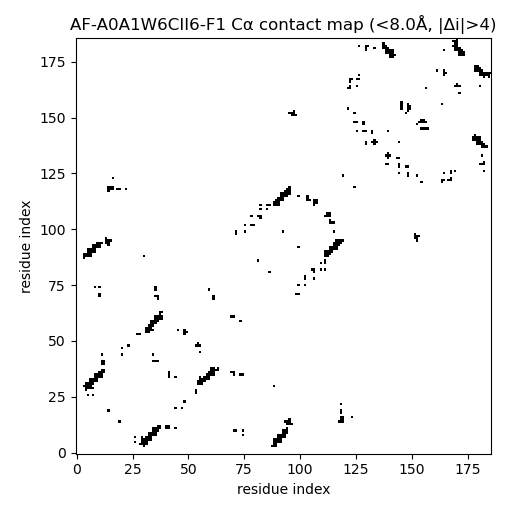LE A 1 133 ? 13.565 -2.676 -10.359 1.00 93.62 133 ILE A N 1
ATOM 979 C CA . ILE A 1 133 ? 14.584 -3.668 -10.745 1.00 93.62 133 ILE A CA 1
ATOM 980 C C . ILE A 1 133 ? 15.097 -3.537 -12.181 1.00 93.62 133 ILE A C 1
ATOM 982 O O . ILE A 1 133 ? 15.932 -4.344 -12.596 1.00 93.62 133 ILE A O 1
ATOM 986 N N . ALA A 1 134 ? 14.590 -2.580 -12.962 1.00 92.31 134 ALA A N 1
ATOM 987 C CA . ALA A 1 134 ? 15.150 -2.297 -14.277 1.00 92.31 134 ALA A CA 1
ATOM 988 C C . ALA A 1 134 ? 16.633 -1.916 -14.154 1.00 92.31 134 ALA A C 1
ATOM 990 O O . ALA A 1 134 ? 17.033 -1.171 -13.258 1.00 92.31 134 ALA A O 1
ATOM 991 N N . GLY A 1 135 ? 17.449 -2.450 -15.063 1.00 84.88 135 GLY A N 1
ATOM 992 C CA . GLY A 1 135 ? 18.857 -2.091 -15.162 1.00 84.88 135 GLY A CA 1
ATOM 993 C C . GLY A 1 135 ? 19.058 -0.664 -15.675 1.00 84.88 135 GLY A C 1
ATOM 994 O O . GLY A 1 135 ? 18.113 0.059 -15.987 1.00 84.88 135 GLY A O 1
ATOM 995 N N . VAL A 1 136 ? 20.324 -0.271 -15.829 1.00 86.12 136 VAL A N 1
ATOM 996 C CA . VAL A 1 136 ? 20.708 1.035 -16.403 1.00 86.12 136 VAL A CA 1
ATOM 997 C C . VAL A 1 136 ? 20.175 1.215 -17.832 1.00 86.12 136 VAL A C 1
ATOM 999 O O . VAL A 1 136 ? 19.945 2.337 -18.267 1.00 86.12 136 VAL A O 1
ATOM 1002 N N . ASP A 1 137 ? 19.952 0.118 -18.555 1.00 88.12 137 ASP A N 1
ATOM 1003 C CA . ASP A 1 137 ? 19.367 0.105 -19.897 1.00 88.12 137 ASP A CA 1
ATOM 1004 C C . ASP A 1 137 ? 17.830 0.215 -19.902 1.00 88.12 137 ASP A C 1
ATOM 1006 O O . ASP A 1 137 ? 17.222 0.151 -20.969 1.00 88.12 137 ASP A O 1
ATOM 1010 N N . GLY A 1 138 ? 17.194 0.351 -18.733 1.00 92.62 138 GLY A N 1
ATOM 1011 C CA . GLY A 1 138 ? 15.748 0.518 -18.600 1.00 92.62 138 GLY A CA 1
ATOM 1012 C C . GLY A 1 138 ? 14.941 -0.770 -18.779 1.00 92.62 138 GLY A C 1
ATOM 1013 O O . GLY A 1 138 ? 13.711 -0.704 -18.866 1.00 92.62 138 GLY A O 1
ATOM 1014 N N . TRP A 1 139 ? 15.591 -1.938 -18.830 1.00 95.50 139 TRP A N 1
ATOM 1015 C CA . TRP A 1 139 ? 14.928 -3.233 -18.980 1.00 95.50 139 TRP A CA 1
ATOM 1016 C C . TRP A 1 139 ? 15.016 -4.072 -17.706 1.00 95.50 139 TRP A C 1
ATOM 1018 O O . TRP A 1 139 ? 16.060 -4.188 -17.068 1.00 95.50 139 TRP A O 1
ATOM 1028 N N . ALA A 1 140 ? 13.904 -4.715 -17.362 1.00 96.12 140 ALA A N 1
ATOM 1029 C CA . ALA A 1 140 ? 13.800 -5.676 -16.274 1.00 96.12 140 ALA A CA 1
ATOM 1030 C C . ALA A 1 140 ? 13.523 -7.076 -16.833 1.00 96.12 140 ALA A C 1
ATOM 1032 O O . ALA A 1 140 ? 12.625 -7.260 -17.660 1.00 96.12 140 ALA A O 1
ATOM 1033 N N . ALA A 1 141 ? 14.265 -8.083 -16.371 1.00 95.19 141 ALA A N 1
ATOM 1034 C CA . ALA A 1 141 ? 14.006 -9.469 -16.748 1.00 95.19 141 ALA A CA 1
ATOM 1035 C C . ALA A 1 141 ? 12.654 -9.929 -16.175 1.00 95.19 141 ALA A C 1
ATOM 1037 O O . ALA A 1 141 ? 12.428 -9.868 -14.966 1.00 95.19 141 ALA A O 1
ATOM 1038 N N . ALA A 1 142 ? 11.766 -10.445 -17.025 1.00 94.62 142 ALA A N 1
ATOM 1039 C CA . ALA A 1 142 ? 10.410 -10.845 -16.643 1.00 94.62 142 ALA A CA 1
ATOM 1040 C C . ALA A 1 142 ? 10.370 -11.904 -15.529 1.00 94.62 142 ALA A C 1
ATOM 1042 O O . ALA A 1 142 ? 9.442 -11.901 -14.725 1.00 94.62 142 ALA A O 1
ATOM 1043 N N . GLY A 1 143 ? 11.372 -12.791 -15.474 1.00 93.38 143 GLY A N 1
ATOM 1044 C CA . GLY A 1 143 ? 11.520 -13.767 -14.390 1.00 93.38 143 GLY A CA 1
ATOM 1045 C C . GLY A 1 143 ? 11.707 -13.084 -13.036 1.00 93.38 143 GLY A C 1
ATOM 1046 O O . GLY A 1 143 ? 10.908 -13.299 -12.133 1.00 93.38 143 GLY A O 1
ATOM 1047 N N . GLY A 1 144 ? 12.674 -12.164 -12.938 1.00 94.50 144 GLY A N 1
ATOM 1048 C CA . GLY A 1 144 ? 12.911 -11.388 -11.717 1.00 94.50 144 GLY A CA 1
ATOM 1049 C C . GLY A 1 144 ? 11.724 -10.501 -11.330 1.00 94.50 144 GLY A C 1
ATOM 1050 O O . GLY A 1 144 ? 11.406 -10.379 -10.149 1.00 94.50 144 GLY A O 1
ATOM 1051 N N . VAL A 1 145 ? 11.014 -9.942 -12.318 1.00 95.81 145 VAL A N 1
ATOM 1052 C CA . VAL A 1 145 ? 9.767 -9.195 -12.077 1.00 95.81 145 VAL A CA 1
ATOM 1053 C C . VAL A 1 145 ? 8.703 -10.107 -11.459 1.00 95.81 145 VAL A C 1
ATOM 1055 O O . VAL A 1 145 ? 8.097 -9.750 -10.451 1.00 95.81 145 VAL A O 1
ATOM 1058 N N . GLY A 1 146 ? 8.490 -11.294 -12.033 1.00 95.12 146 GLY A N 1
ATOM 1059 C CA . GLY A 1 146 ? 7.539 -12.278 -11.515 1.00 95.12 146 GLY A CA 1
ATOM 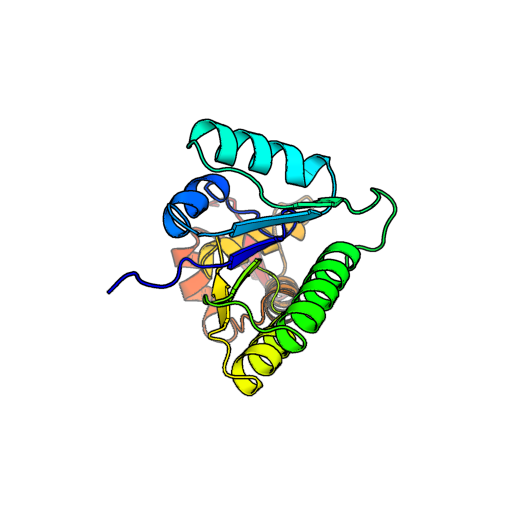1060 C C . GLY A 1 146 ? 7.877 -12.737 -10.099 1.00 95.12 146 GLY A C 1
ATOM 1061 O O . GLY A 1 146 ? 6.992 -12.759 -9.244 1.00 95.12 146 GLY A O 1
ATOM 1062 N N . ASP A 1 147 ? 9.152 -13.019 -9.830 1.00 94.75 147 ASP A N 1
ATOM 1063 C CA . ASP A 1 147 ? 9.633 -13.425 -8.507 1.00 94.75 147 ASP A CA 1
ATOM 1064 C C . ASP A 1 147 ? 9.407 -12.328 -7.459 1.00 94.75 147 ASP A C 1
ATOM 1066 O O . ASP A 1 147 ? 8.978 -12.604 -6.336 1.00 94.75 147 ASP A O 1
ATOM 1070 N N . HIS A 1 148 ? 9.637 -11.063 -7.815 1.00 94.12 148 HIS A N 1
ATOM 1071 C CA . HIS A 1 148 ? 9.391 -9.953 -6.900 1.00 94.12 148 HIS A CA 1
ATOM 1072 C C . HIS A 1 148 ? 7.891 -9.759 -6.633 1.00 94.12 148 HIS A C 1
ATOM 1074 O O . HIS A 1 148 ? 7.490 -9.610 -5.476 1.00 94.12 148 HIS A O 1
ATOM 1080 N N . LEU A 1 149 ? 7.055 -9.831 -7.676 1.00 94.38 149 LEU A N 1
ATOM 1081 C CA . LEU A 1 149 ? 5.600 -9.700 -7.568 1.00 94.38 149 LEU A CA 1
ATOM 1082 C C . LEU A 1 149 ? 4.982 -10.784 -6.681 1.00 94.38 149 LEU A C 1
ATOM 1084 O O . LEU A 1 149 ? 4.213 -10.471 -5.770 1.00 94.38 149 LEU A O 1
ATOM 1088 N N . ILE A 1 150 ? 5.344 -12.052 -6.888 1.00 93.31 150 ILE A N 1
ATOM 1089 C CA . ILE A 1 150 ? 4.810 -13.148 -6.074 1.00 93.31 150 ILE A CA 1
ATOM 1090 C C . ILE A 1 150 ? 5.336 -13.080 -4.639 1.00 93.31 150 ILE A C 1
ATOM 1092 O O . ILE A 1 150 ? 4.584 -13.315 -3.688 1.00 93.31 150 ILE A O 1
ATOM 1096 N N . ARG A 1 151 ? 6.614 -12.728 -4.444 1.00 90.56 151 ARG A N 1
ATOM 1097 C CA . ARG A 1 151 ? 7.230 -12.673 -3.115 1.00 90.56 151 ARG A CA 1
ATOM 1098 C C . ARG A 1 151 ? 6.663 -11.538 -2.271 1.00 90.56 151 ARG A C 1
ATOM 1100 O O . ARG A 1 151 ? 6.341 -11.806 -1.121 1.00 90.56 151 ARG A O 1
ATOM 1107 N N . ARG A 1 152 ? 6.519 -10.332 -2.825 1.00 89.00 152 ARG A N 1
ATOM 1108 C CA . ARG A 1 152 ? 6.128 -9.125 -2.075 1.00 89.00 152 ARG A CA 1
ATOM 1109 C C . ARG A 1 152 ? 4.621 -8.862 -2.090 1.00 89.00 152 ARG A C 1
ATOM 1111 O O . ARG A 1 152 ? 4.055 -8.475 -1.081 1.00 89.00 152 ARG A O 1
ATOM 1118 N N . PHE A 1 153 ? 3.950 -9.145 -3.204 1.00 89.75 153 PHE A N 1
ATOM 1119 C CA . PHE A 1 153 ? 2.535 -8.792 -3.394 1.00 89.75 153 PHE A CA 1
ATOM 1120 C C . PHE A 1 153 ? 1.619 -10.008 -3.580 1.00 89.75 153 PHE A C 1
ATOM 1122 O O . PHE A 1 153 ? 0.405 -9.869 -3.667 1.00 89.75 153 PHE A O 1
ATOM 1129 N N . GLY A 1 154 ? 2.181 -11.220 -3.662 1.00 89.50 154 GLY A N 1
ATOM 1130 C CA . GLY A 1 154 ? 1.409 -12.452 -3.860 1.00 89.50 154 GLY A CA 1
ATOM 1131 C C . GLY A 1 154 ? 0.835 -12.588 -5.272 1.00 89.50 154 GLY A C 1
ATOM 1132 O O . GLY A 1 154 ? 0.034 -13.485 -5.521 1.00 89.50 154 GLY A O 1
ATOM 1133 N N . LEU A 1 155 ? 1.247 -11.718 -6.198 1.00 91.00 155 LEU A N 1
ATOM 1134 C CA . LEU A 1 155 ? 0.711 -11.664 -7.550 1.00 91.00 155 LEU A CA 1
ATOM 1135 C C . LEU A 1 155 ? 1.438 -12.655 -8.467 1.00 91.00 155 LEU A C 1
ATOM 1137 O O . LEU A 1 155 ? 2.592 -12.442 -8.838 1.00 91.00 155 LEU A O 1
ATOM 1141 N N . ASP A 1 156 ? 0.737 -13.714 -8.878 1.00 92.44 156 ASP A N 1
ATOM 1142 C CA . ASP A 1 156 ? 1.206 -14.630 -9.920 1.00 92.44 156 ASP A CA 1
ATOM 1143 C C . ASP A 1 156 ? 0.798 -14.132 -11.318 1.00 92.44 156 ASP A C 1
ATOM 1145 O O . ASP A 1 156 ? -0.387 -14.011 -11.659 1.00 92.44 156 ASP A O 1
ATOM 1149 N N . ILE A 1 157 ? 1.810 -13.848 -12.139 1.00 90.50 157 ILE A N 1
ATOM 1150 C CA . ILE A 1 157 ? 1.670 -13.333 -13.507 1.00 90.50 157 ILE A CA 1
ATOM 1151 C C . ILE A 1 157 ? 1.957 -14.387 -14.587 1.00 90.50 157 ILE A C 1
ATOM 1153 O O . ILE A 1 157 ? 1.920 -14.070 -15.784 1.00 90.50 157 ILE A O 1
ATOM 1157 N N . ARG A 1 158 ? 2.251 -15.641 -14.209 1.00 88.12 158 ARG A N 1
ATOM 1158 C CA . ARG A 1 158 ? 2.545 -16.716 -15.171 1.00 88.12 158 ARG A CA 1
ATOM 1159 C C . ARG A 1 158 ? 1.355 -16.930 -16.107 1.00 88.12 158 ARG A C 1
ATOM 1161 O O . ARG A 1 158 ? 0.203 -16.959 -15.689 1.00 88.12 158 ARG A O 1
ATOM 1168 N N . GLY A 1 159 ? 1.632 -17.002 -17.410 1.00 87.88 159 GLY A N 1
ATOM 1169 C CA . GLY A 1 159 ? 0.607 -17.095 -18.460 1.00 87.88 159 GLY A CA 1
ATOM 1170 C C . GLY A 1 159 ? -0.196 -15.809 -18.720 1.00 87.88 159 GLY A C 1
ATOM 1171 O O . GLY A 1 159 ? -0.894 -15.729 -19.725 1.00 87.88 159 GLY A O 1
ATOM 1172 N N . ARG A 1 160 ? -0.075 -14.781 -17.870 1.00 92.25 160 ARG A N 1
ATOM 1173 C CA . ARG A 1 160 ? -0.833 -13.516 -17.956 1.00 92.25 160 ARG A CA 1
ATOM 1174 C C . ARG A 1 160 ? 0.020 -12.331 -18.409 1.00 92.25 160 ARG A C 1
ATOM 1176 O O . ARG A 1 160 ? -0.520 -11.303 -18.814 1.00 92.25 160 ARG A O 1
ATOM 1183 N N . LEU A 1 161 ? 1.344 -12.480 -18.355 1.00 91.12 161 LEU A N 1
ATOM 1184 C CA . LEU A 1 161 ? 2.294 -11.388 -18.532 1.00 91.12 161 LEU A CA 1
ATOM 1185 C C . LEU A 1 161 ? 2.129 -10.580 -19.836 1.00 91.12 161 LEU A C 1
ATOM 1187 O O . LEU A 1 161 ? 2.094 -9.360 -19.727 1.00 91.12 161 LEU A O 1
ATOM 1191 N N . PRO A 1 162 ? 1.967 -11.161 -21.044 1.00 90.31 162 PRO A N 1
ATOM 1192 C CA . PRO A 1 162 ? 1.833 -10.347 -22.259 1.00 90.31 162 PRO A CA 1
ATOM 1193 C C . PRO A 1 162 ? 0.627 -9.395 -22.222 1.00 90.31 162 PRO A C 1
ATOM 1195 O O . PRO A 1 162 ? 0.739 -8.226 -22.586 1.00 90.31 162 PRO A O 1
ATOM 1198 N N . ASN A 1 163 ? -0.517 -9.876 -21.724 1.00 92.94 163 ASN A N 1
ATOM 1199 C CA . ASN A 1 163 ? -1.727 -9.066 -21.574 1.00 92.94 163 ASN A CA 1
ATOM 1200 C C . ASN A 1 163 ? -1.535 -7.998 -20.487 1.00 92.94 163 ASN A C 1
ATOM 1202 O O . ASN A 1 163 ? -1.810 -6.820 -20.717 1.00 92.94 163 ASN A O 1
ATOM 1206 N N . LEU A 1 164 ? -1.001 -8.392 -19.327 1.00 93.94 164 LEU A N 1
ATOM 1207 C CA . LEU A 1 164 ? -0.781 -7.468 -18.218 1.00 93.94 164 LEU A CA 1
ATOM 1208 C C . LEU A 1 164 ? 0.228 -6.368 -18.580 1.00 93.94 164 LEU A C 1
ATOM 1210 O O . LEU A 1 164 ? -0.022 -5.207 -18.278 1.00 93.94 164 LEU A O 1
ATOM 1214 N N . ALA A 1 165 ? 1.311 -6.700 -19.287 1.00 93.88 165 ALA A N 1
ATOM 1215 C CA . ALA A 1 165 ? 2.291 -5.734 -19.777 1.00 93.88 165 ALA A CA 1
ATOM 1216 C C . ALA A 1 165 ? 1.658 -4.732 -20.754 1.00 93.88 165 ALA A C 1
ATOM 1218 O O . ALA A 1 165 ? 1.848 -3.528 -20.600 1.00 93.88 165 ALA A O 1
ATOM 1219 N N . SER A 1 166 ? 0.833 -5.209 -21.695 1.00 94.00 166 SER A N 1
ATOM 1220 C CA . SER A 1 166 ? 0.098 -4.341 -22.622 1.00 94.00 166 SER A CA 1
ATOM 1221 C C . SER A 1 166 ? -0.838 -3.375 -21.886 1.00 94.00 166 SER A C 1
ATOM 1223 O O . SER A 1 166 ? -0.785 -2.167 -22.119 1.00 94.00 166 SER A O 1
ATOM 1225 N N . ARG A 1 167 ? -1.637 -3.878 -20.934 1.00 94.81 167 ARG A N 1
ATOM 1226 C CA . ARG A 1 167 ? -2.535 -3.054 -20.103 1.00 94.81 167 ARG A CA 1
ATOM 1227 C C . ARG A 1 167 ? -1.781 -2.062 -19.220 1.00 94.81 167 ARG A C 1
ATOM 1229 O O . ARG A 1 167 ? -2.229 -0.933 -19.050 1.00 94.81 167 ARG A O 1
ATOM 1236 N N . ALA A 1 168 ? -0.629 -2.468 -18.693 1.00 92.56 168 ALA A N 1
ATOM 1237 C CA . ALA A 1 168 ? 0.258 -1.625 -17.901 1.00 92.56 168 ALA A CA 1
ATOM 1238 C C . ALA A 1 168 ? 1.046 -0.606 -18.748 1.00 92.56 168 ALA A C 1
ATOM 1240 O O . ALA A 1 168 ? 1.777 0.218 -18.189 1.00 92.56 168 ALA A O 1
ATOM 1241 N N . GLY A 1 169 ? 0.906 -0.642 -20.080 1.00 94.62 169 GLY A N 1
ATOM 1242 C CA . GLY A 1 169 ? 1.605 0.242 -21.008 1.00 94.62 169 GLY A CA 1
ATOM 1243 C C . GLY A 1 169 ? 3.114 0.001 -21.056 1.00 94.62 169 GLY A C 1
ATOM 1244 O O . GLY A 1 169 ? 3.858 0.957 -21.252 1.00 94.62 169 GLY A O 1
ATOM 1245 N N . LEU A 1 170 ? 3.550 -1.239 -20.830 1.00 95.38 170 LEU A N 1
ATOM 1246 C CA . LEU A 1 170 ? 4.951 -1.650 -20.852 1.00 95.38 170 LEU A CA 1
ATOM 12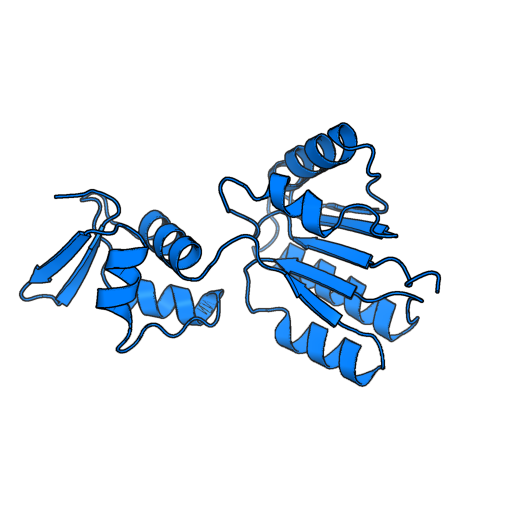47 C C . LEU A 1 170 ? 5.353 -2.178 -22.227 1.00 95.38 170 LEU A C 1
ATOM 1249 O O . LEU A 1 170 ? 4.580 -2.878 -22.888 1.00 95.38 170 LEU A O 1
ATOM 1253 N N . SER A 1 171 ? 6.598 -1.913 -22.610 1.00 95.38 171 SER A N 1
ATOM 1254 C CA . SER A 1 171 ? 7.227 -2.594 -23.739 1.00 95.38 171 SER A CA 1
ATOM 1255 C C . SER A 1 171 ? 7.670 -3.987 -23.334 1.00 95.38 171 SER A C 1
ATOM 1257 O O . SER A 1 171 ? 8.120 -4.216 -22.209 1.00 95.38 171 SER A O 1
ATOM 1259 N N . VAL A 1 172 ? 7.569 -4.918 -24.280 1.00 94.31 172 VAL A N 1
ATOM 1260 C CA . VAL A 1 172 ? 7.976 -6.308 -24.097 1.00 94.31 172 VAL A CA 1
ATOM 1261 C C . VAL A 1 172 ? 8.992 -6.660 -25.173 1.00 94.31 172 VAL A C 1
ATOM 1263 O O . VAL A 1 172 ? 8.689 -6.587 -26.362 1.00 94.31 172 VAL A O 1
ATOM 1266 N N . ARG A 1 173 ? 10.185 -7.082 -24.758 1.00 93.50 173 ARG A N 1
ATOM 1267 C CA . ARG A 1 173 ? 11.240 -7.576 -25.651 1.00 93.50 173 ARG A CA 1
ATOM 1268 C C . ARG A 1 173 ? 11.517 -9.037 -25.342 1.00 93.50 173 ARG A C 1
ATOM 1270 O O . ARG A 1 173 ? 11.575 -9.429 -24.181 1.00 93.50 173 ARG A O 1
ATOM 1277 N N . ARG A 1 174 ? 11.727 -9.847 -26.377 1.00 93.50 174 ARG A N 1
ATOM 1278 C CA . ARG A 1 174 ? 12.214 -11.222 -26.232 1.00 93.50 174 ARG A CA 1
ATOM 1279 C C . ARG A 1 174 ? 13.529 -11.368 -26.976 1.00 93.50 174 ARG A C 1
ATOM 1281 O O . ARG A 1 174 ? 13.607 -11.017 -28.148 1.00 93.50 174 ARG A O 1
ATOM 1288 N N . ASP A 1 175 ? 14.531 -11.915 -26.306 1.00 92.06 175 ASP A N 1
ATOM 1289 C CA . ASP A 1 175 ? 15.813 -12.263 -26.910 1.00 92.06 175 ASP A CA 1
ATOM 1290 C C . ASP A 1 175 ? 16.262 -13.666 -26.466 1.00 92.06 175 ASP A C 1
ATOM 1292 O O . ASP A 1 175 ? 15.490 -14.433 -25.883 1.00 92.06 175 ASP A O 1
ATOM 1296 N N . ARG A 1 176 ? 17.517 -14.024 -26.768 1.00 92.00 176 ARG A N 1
ATOM 1297 C CA . ARG A 1 176 ? 18.111 -15.328 -26.426 1.00 92.00 176 ARG A CA 1
ATOM 1298 C C . ARG A 1 176 ? 18.229 -15.596 -24.920 1.00 92.00 176 ARG A C 1
ATOM 1300 O O . ARG A 1 176 ? 18.425 -16.741 -24.534 1.00 92.00 176 ARG A O 1
ATOM 1307 N N . THR A 1 177 ? 18.173 -14.556 -24.092 1.00 89.44 177 THR A N 1
ATOM 1308 C CA . THR A 1 177 ? 18.320 -14.633 -22.631 1.00 89.44 177 THR A CA 1
ATOM 1309 C C . THR A 1 177 ? 16.975 -14.643 -21.909 1.00 89.44 177 THR A C 1
ATOM 1311 O O . THR A 1 177 ? 16.905 -15.080 -20.764 1.00 89.44 177 THR A O 1
ATOM 1314 N N . GLY A 1 178 ? 15.892 -14.240 -22.580 1.00 92.25 178 GLY A N 1
ATOM 1315 C CA . GLY A 1 178 ? 14.542 -14.380 -22.055 1.00 92.25 178 GLY A CA 1
ATOM 1316 C C . GLY A 1 178 ? 13.599 -13.269 -22.490 1.00 92.25 178 GLY A C 1
ATOM 1317 O O . GLY A 1 178 ? 13.733 -12.677 -23.562 1.00 92.25 178 GLY A O 1
ATOM 1318 N N . LEU A 1 179 ? 12.595 -13.041 -21.648 1.00 94.38 179 LEU A N 1
ATOM 1319 C CA . LEU A 1 179 ? 11.599 -11.992 -21.807 1.00 94.38 179 LEU A CA 1
ATOM 1320 C C . LEU A 1 179 ? 11.953 -10.814 -20.896 1.00 94.38 179 LEU A C 1
ATOM 1322 O O . LEU A 1 179 ? 12.324 -11.010 -19.740 1.00 94.38 179 LEU A O 1
ATOM 1326 N N . TRP A 1 180 ? 11.787 -9.607 -21.414 1.00 95.75 180 TRP A N 1
ATOM 1327 C CA . TRP A 1 180 ? 12.173 -8.355 -20.781 1.00 95.75 180 TRP A CA 1
ATOM 1328 C C . TRP A 1 180 ? 11.017 -7.360 -20.834 1.00 95.75 180 TRP A C 1
ATOM 1330 O O . TRP A 1 180 ? 10.265 -7.335 -21.812 1.00 95.75 180 TRP A O 1
ATOM 1340 N N . LEU A 1 181 ? 10.894 -6.542 -19.793 1.00 96.69 181 LEU A N 1
ATOM 1341 C CA . LEU A 1 181 ? 9.874 -5.507 -19.644 1.00 96.69 181 LEU A CA 1
ATOM 1342 C C . LEU A 1 181 ? 10.536 -4.142 -19.480 1.00 96.69 181 LEU A C 1
ATOM 1344 O O . LEU A 1 181 ? 11.553 -4.040 -18.799 1.00 96.69 181 LEU A O 1
ATOM 1348 N N . SER A 1 182 ? 9.941 -3.102 -20.052 1.00 95.81 182 SER A N 1
ATOM 1349 C CA . SER A 1 182 ? 10.373 -1.720 -19.833 1.00 95.81 182 SER A CA 1
ATOM 1350 C C . SER A 1 182 ? 9.181 -0.777 -19.718 1.00 95.81 182 SER A C 1
ATOM 1352 O O . SER A 1 182 ? 8.130 -1.006 -20.322 1.00 95.81 182 SER A O 1
ATOM 1354 N N . LEU A 1 183 ? 9.355 0.288 -18.934 1.00 92.31 183 LEU A N 1
ATOM 1355 C CA . LEU A 1 183 ? 8.421 1.415 -18.858 1.00 92.31 183 LEU A CA 1
ATOM 1356 C C . LEU A 1 183 ? 8.510 2.327 -20.087 1.00 92.31 183 LEU A C 1
ATOM 1358 O O . LEU A 1 183 ? 7.575 3.088 -20.341 1.00 92.31 183 LEU A O 1
ATOM 1362 N N . GLU A 1 184 ? 9.608 2.254 -20.840 1.00 83.31 184 GLU A N 1
ATOM 1363 C CA . GLU A 1 184 ? 9.807 3.022 -22.062 1.00 83.31 184 GLU A CA 1
ATOM 1364 C C . GLU A 1 184 ? 9.054 2.363 -23.213 1.00 83.31 184 GLU A C 1
ATOM 1366 O O . GLU A 1 184 ? 9.181 1.160 -23.447 1.00 83.31 184 GLU A O 1
ATOM 1371 N N . LYS A 1 185 ? 8.262 3.146 -23.952 1.00 62.56 185 LYS A N 1
ATOM 1372 C CA . LYS A 1 185 ? 7.726 2.707 -25.243 1.00 62.56 185 LYS A CA 1
ATOM 1373 C C . LYS A 1 185 ? 8.857 2.787 -26.261 1.00 62.56 185 LYS A C 1
ATOM 1375 O O . LYS A 1 185 ? 9.301 3.890 -26.566 1.00 62.56 185 LYS A O 1
ATOM 1380 N N . THR A 1 186 ? 9.331 1.630 -26.713 1.00 52.56 186 THR A N 1
ATOM 1381 C CA . THR A 1 186 ? 10.242 1.544 -27.864 1.00 52.56 186 THR A CA 1
ATOM 1382 C C . THR A 1 186 ? 9.463 1.682 -29.161 1.00 52.56 186 THR A C 1
ATOM 1384 O O . THR A 1 186 ? 8.283 1.258 -29.187 1.00 52.56 186 THR A O 1
#

Foldseek 3Di:
DPAQAEAEEEALVQQDDPCSLVCCVVNVRHPAYEYFEAPVRVVVNCVSCVVVVHDHPYYDHDDPPDPPCVRVVVVLVVLVVCLVPPDPHAYEYEGQFPSCPVSCVSCVVSVHHYDYDHPDDLLRLLQVLLVVAQDPVQKDAVVSSQVCCCNGRVDHCVVPVVVSLVVSCWDWDQDPVGIIIGNDDD

pLDDT: mean 89.61, std 9.71, range [33.62, 97.62]

Mean predicted aligned error: 5.6 Å

Nearest PDB structures (foldseek):
  3lrx-assembly4_E  TM=5.757E-01  e=1.121E-02  Pyrococcus furiosus
  1o6c-assembly1_B  TM=5.512E-01  e=1.305E-01  Bacillus subtilis
  4fkz-assembly1_B  TM=5.601E-01  e=3.440E-01  Bacillus subtilis subsp. subtilis str. 168
  3ot5-assembly6_B-3  TM=5.897E-01  e=8.498E-01  Listeria monocytogenes EGD-e
  8sxv-assembly1_B  TM=4.998E-01  e=1.729E+00  Thermus thermophilus HB27

Solvent-accessible surface area (backbone atoms only — not comparable to full-atom values): 10370 Å² total; per-residue (Å²): 131,86,72,58,40,33,35,36,44,34,37,36,71,50,46,74,38,96,56,34,79,58,52,51,67,81,52,62,82,44,68,36,35,32,44,27,22,34,63,86,39,38,53,61,51,54,55,50,34,51,76,69,75,46,70,77,71,44,75,48,79,35,64,88,87,52,65,91,56,52,40,58,54,49,51,53,53,50,51,54,52,36,63,78,52,70,66,90,33,34,41,36,42,34,34,47,54,49,82,51,58,63,56,35,51,53,32,42,76,70,73,36,56,48,47,78,44,60,64,54,54,76,43,48,49,51,53,50,46,40,69,75,60,31,46,97,87,49,44,15,51,45,65,61,45,42,53,49,34,36,72,47,48,62,45,81,45,82,99,41,47,75,62,47,34,54,76,50,57,33,32,79,48,76,60,100,90,45,48,32,36,22,80,57,79,126

Sequence (186 aa):
MTGDSAIVLIDCENLTGPRRLEALGRWAGSGRIELFGRETAMAPWRAALARRGETVAAETPVPEDAPSQAADEAIARTVRHMAARPPAGPVVIASNDKGFAADIAHLTAMGIAARQDFDLDECGLLRLVVSEIAGVDGWAAAGGVGDHLIRRFGLDIRGRLPNLASRAGLSVRRDRTGLWLSLEKT

Radius of gyration: 18.34 Å; Cα contacts (8 Å, |Δi|>4): 302; chains: 1; bounding box: 49×36×51 Å

Secondary structure (DSSP, 8-state):
--PPPPEEEEETTT---TTGGGGGGGGTT-SEEEEEE-HHHHHHHHHHHHHTTPPP-EEEE--TTS-TTHHHHHHHHHHHHHHHS--SS-EEEE-S-GGGHHHHHHHHHTT--EEEE-SS-H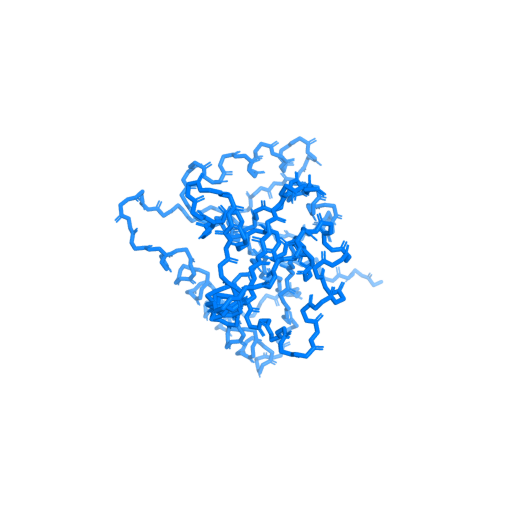HHHHHHHHHHH--TTS-EEHHHHHHHIIIII----TTTHHHHHHHTT-EEEEETTEEEEESS--